Protein AF-0000000078040501 (afdb_homodimer)

pLDDT: mean 97.64, std 2.14, range [84.69, 98.94]

Radius of gyration: 20.47 Å; Cα contacts (8 Å, |Δi|>4): 904; chains: 2; bounding box: 44×58×49 Å

Foldseek 3Di:
DEKADPDDVLADDCCQFQNNDPVQADPNFGFKAGKMKDFQFDPLFFKKKKWKWWPVCCVVPNDIWTQWTKIGQTDDDGMDIGDIRNQVPPPGPIAFAFTCLPDPVDPDRPVVCRRTGTGDDDDPFKTKIKMKMFGFNDGFPDHHHHDPVSVCVRRVVGGPDMYMDIHIYGD/DEKADPDDVLADDCCQFQPNDPVQADPNFGFKDGKMKDFQADPLFFKKKKWKWWPVCCVVPNDIWTQWTKIGQTDDDGMDIGDIRNQVPPPGPIAFAFTCLPDPVDPDNPVVCRRTGTGDDDDPFKTKIKMKMFGFNDGFPDHHHHDPVSVCVRRVVGGPDMDMDIHIYGD

InterPro domains:
  IPR005247 YbhB/YbcL/LppC-like [TIGR00481] (27-167)
  IPR005247 YbhB/YbcL/LppC-like [cd00865] (7-165)
  IPR008914 Phosphatidylethanolamine-binding protein [PF01161] (27-165)
  IPR036610 PEBP-like superfamily [G3DSA:3.90.280.10] (2-170)
  IPR036610 PEBP-like superfamily [SSF49777] (11-165)

Solvent-accessible surface area (backbone atoms only — not comparable to full-atom values): 17497 Å² total; per-residue (Å²): 91,45,75,45,62,91,40,73,93,35,37,56,58,49,63,32,14,78,64,27,52,72,93,33,45,57,96,88,36,19,41,40,31,73,49,40,33,39,37,57,43,56,90,66,41,35,18,34,33,37,40,30,35,23,41,61,36,21,85,73,49,34,30,51,41,38,28,28,34,39,34,44,36,72,48,70,70,43,48,49,71,49,53,64,35,50,63,72,37,84,83,57,70,55,35,30,17,40,13,33,55,55,16,77,65,49,96,59,90,36,70,91,52,11,52,27,34,45,39,45,64,40,90,87,43,66,28,50,33,37,39,36,40,34,33,14,57,52,73,58,98,70,56,73,57,35,41,67,51,56,51,56,61,55,40,65,89,35,57,76,46,66,36,74,49,66,32,35,28,58,89,89,44,75,44,63,91,42,72,93,35,38,56,58,48,62,31,15,78,62,28,51,71,93,33,44,57,94,88,35,20,41,38,30,74,48,39,33,39,36,57,44,58,90,67,40,36,18,34,32,37,40,31,36,24,43,60,37,21,86,74,49,34,28,50,39,38,27,29,33,38,33,42,37,72,47,70,69,43,49,49,72,48,52,64,34,49,62,73,37,84,81,56,69,55,38,28,17,41,13,33,53,55,17,75,65,50,96,59,89,36,70,91,51,10,52,27,35,45,38,44,63,42,89,86,44,67,30,50,32,37,39,38,41,36,33,14,57,53,74,57,98,70,55,73,57,35,40,66,50,55,51,55,60,55,42,66,90,36,58,76,45,66,34,72,48,66,32,35,27,59,89

Sequence (342 aa):
MQIRTKFKNNVLPHSYGKKADEKDILMGNPVRSFPFEVENLPRGTKYLAFSLVDYDAIPVCSFPWIHWLGANLSVSGSSYSVPEDLSRNTGAEFVQGKNSFSSPLLGEDFSEIATLFVGPTPPDKDHRYTLTVYALSEPVNLQEGFYLNQLLDAVSDKILSSAQINLIGQFMQIRTKFKNNVLPHSYGKKADEKDILMGNPVRSFPFEVENLPRGTKYLAFSLVDYDAIPVCSFPWIHWLGANLSVSGSSYSVPEDLSRNTGAEFVQGKNSFSSPLLGEDFSEIATLFVGPTPPDKDHRYTLTVYALSEPVNLQEGFYLNQLLDAVSDKILSSAQINLIGQF

Organism: NCBI:txid764290

Nearest PDB structures (foldseek):
  2evv-assembly2_D  TM=8.494E-01  e=2.265E-15  Helicobacter pylori 26695
  3n08-assembly1_B  TM=8.513E-01  e=5.251E-12  Chlamydia trachomatis D/UW-3/CX
  1fjj-assembly1_A-2  TM=8.004E-01  e=3.186E-10  Escherichia coli
  1fux-assembly1_B  TM=7.793E-01  e=8.037E-10  Escherichia coli
  2evv-assembly2_D  TM=8.502E-01  e=6.930E-15  Helicobacter pylori 26695

Structure (mmCIF, N/CA/C/O backbone):
data_AF-0000000078040501-model_v1
#
loop_
_entity.id
_entity.type
_entity.pdbx_description
1 polymer 'Phosphatidylethanolamine-binding protein'
#
loop_
_atom_site.group_PDB
_atom_site.id
_atom_site.type_symbol
_atom_site.label_atom_id
_atom_site.label_alt_id
_atom_site.label_comp_id
_atom_site.label_asym_id
_atom_site.label_entity_id
_atom_site.label_seq_id
_atom_site.pdbx_PDB_ins_code
_atom_site.Cartn_x
_atom_site.Cartn_y
_atom_site.Cartn_z
_atom_site.occupancy
_atom_site.B_iso_or_equiv
_atom_site.auth_seq_id
_atom_site.auth_comp_id
_atom_site.auth_asym_id
_atom_site.auth_atom_id
_atom_site.pdbx_PDB_model_num
ATOM 1 N N . MET A 1 1 ? 17.578 9.141 10.453 1 97.62 1 MET A N 1
ATOM 2 C CA . MET A 1 1 ? 16.312 9.859 10.609 1 97.62 1 MET A CA 1
ATOM 3 C C . MET A 1 1 ? 15.312 9.031 11.414 1 97.62 1 MET A C 1
ATOM 5 O O . MET A 1 1 ? 15.227 7.816 11.25 1 97.62 1 MET A O 1
ATOM 9 N N . GLN A 1 2 ? 14.594 9.656 12.344 1 98.31 2 GLN A N 1
ATOM 10 C CA . GLN A 1 2 ? 13.609 8.984 13.188 1 98.31 2 GLN A CA 1
ATOM 11 C C . GLN A 1 2 ? 12.352 9.836 13.344 1 98.31 2 GLN A C 1
ATOM 13 O O . GLN A 1 2 ? 12.422 11.062 13.289 1 98.31 2 GLN A O 1
ATOM 18 N N . ILE A 1 3 ? 11.258 9.156 13.477 1 98.75 3 ILE A N 1
ATOM 19 C CA . ILE A 1 3 ? 9.984 9.797 13.781 1 98.75 3 ILE A CA 1
ATOM 20 C C . ILE A 1 3 ? 9.641 9.594 15.258 1 98.75 3 ILE A C 1
ATOM 22 O O . ILE A 1 3 ? 9.797 8.492 15.789 1 98.75 3 ILE A O 1
ATOM 26 N N . ARG A 1 4 ? 9.172 10.609 15.867 1 97.69 4 ARG A N 1
ATOM 27 C CA . ARG A 1 4 ? 8.781 10.523 17.266 1 97.69 4 ARG A CA 1
ATOM 28 C C . ARG A 1 4 ? 7.426 11.188 17.5 1 97.69 4 ARG A C 1
ATOM 30 O O . ARG A 1 4 ? 7.094 12.18 16.844 1 97.69 4 ARG A O 1
ATOM 37 N N . THR A 1 5 ? 6.703 10.602 18.375 1 97.94 5 THR A N 1
ATOM 38 C CA . THR A 1 5 ? 5.477 11.203 18.875 1 97.94 5 THR A CA 1
ATOM 39 C C . THR A 1 5 ? 5.504 11.312 20.406 1 97.94 5 THR A C 1
ATOM 41 O O . THR A 1 5 ? 6.363 10.719 21.047 1 97.94 5 THR A O 1
ATOM 44 N N . LYS A 1 6 ? 4.637 12.125 20.906 1 96.31 6 LYS A N 1
ATOM 45 C CA . LYS A 1 6 ? 4.535 12.258 22.359 1 96.31 6 LYS A CA 1
ATOM 46 C C . LYS A 1 6 ? 3.537 11.258 22.938 1 96.31 6 LYS A C 1
ATOM 48 O O . LYS A 1 6 ? 3.266 11.266 24.141 1 96.31 6 LYS A O 1
ATOM 53 N N . PHE A 1 7 ? 3.031 10.414 22.141 1 97.81 7 PHE A N 1
ATOM 54 C CA . PHE A 1 7 ? 1.971 9.508 22.578 1 97.81 7 PHE A CA 1
ATOM 55 C C . PHE A 1 7 ? 2.553 8.266 23.234 1 97.81 7 PHE A C 1
ATOM 57 O O . PHE A 1 7 ? 3.51 7.676 22.734 1 97.81 7 PHE A O 1
ATOM 64 N N . LYS A 1 8 ? 2.029 7.906 24.344 1 96.5 8 LYS A N 1
ATOM 65 C CA . LYS A 1 8 ? 2.492 6.707 25.047 1 96.5 8 LYS A CA 1
ATOM 66 C C . LYS A 1 8 ? 2.309 5.465 24.172 1 96.5 8 LYS A C 1
ATOM 68 O O . LYS A 1 8 ? 1.193 5.16 23.75 1 96.5 8 LYS A O 1
ATOM 73 N N . ASN A 1 9 ? 3.395 4.715 23.906 1 96.25 9 ASN A N 1
ATOM 74 C CA . ASN A 1 9 ? 3.398 3.486 23.109 1 96.25 9 ASN A CA 1
ATOM 75 C C . ASN A 1 9 ? 2.818 3.713 21.719 1 96.25 9 ASN A C 1
ATOM 77 O O . ASN A 1 9 ? 2.209 2.811 21.141 1 96.25 9 ASN A O 1
ATOM 81 N N . ASN A 1 10 ? 2.799 4.941 21.219 1 97.19 10 ASN A N 1
ATOM 82 C CA . ASN A 1 10 ? 2.334 5.348 19.891 1 97.19 10 ASN A CA 1
ATOM 83 C C . ASN A 1 10 ? 0.83 5.141 19.734 1 97.19 10 ASN A C 1
ATOM 85 O O . ASN A 1 10 ? 0.334 4.961 18.625 1 97.19 10 ASN A O 1
ATOM 89 N N . VAL A 1 11 ? 0.173 5.137 20.906 1 98.06 11 VAL A N 1
ATOM 90 C CA . VAL A 1 11 ? -1.285 5.082 20.875 1 98.06 11 VAL A CA 1
ATOM 91 C C . VAL A 1 11 ? -1.848 6.484 20.656 1 98.06 11 VAL A C 1
ATOM 93 O O . VAL A 1 11 ? -1.619 7.383 21.469 1 98.06 11 VAL A O 1
ATOM 96 N N . LEU A 1 12 ? -2.557 6.633 19.594 1 98.06 12 LEU A N 1
ATOM 97 C CA . LEU A 1 12 ? -3.131 7.938 19.297 1 98.06 12 LEU A CA 1
ATOM 98 C C . LEU A 1 12 ? -4.199 8.312 20.328 1 98.06 12 LEU A C 1
ATOM 100 O O . LEU A 1 12 ? -5.098 7.516 20.609 1 98.06 12 LEU A O 1
ATOM 104 N N . PRO A 1 13 ? -4.039 9.5 20.828 1 97.19 13 PRO A N 1
ATOM 105 C CA . PRO A 1 13 ? -5.125 9.977 21.688 1 97.19 13 PRO A CA 1
ATOM 106 C C . PRO A 1 13 ? -6.48 9.977 20.984 1 97.19 13 PRO A C 1
ATOM 108 O O . PRO A 1 13 ? -6.547 10.188 19.766 1 97.19 13 PRO A O 1
ATOM 111 N N . HIS A 1 14 ? -7.496 9.867 21.812 1 94.38 14 HIS A N 1
ATOM 112 C CA . HIS A 1 14 ? -8.852 9.758 21.281 1 94.38 14 HIS A CA 1
ATOM 113 C C . HIS A 1 14 ? -9.273 11.039 20.578 1 94.38 14 HIS A C 1
ATOM 115 O O . HIS A 1 14 ? -10.117 11.008 19.688 1 94.38 14 HIS A O 1
ATOM 121 N N . SER A 1 15 ? -8.641 12.156 20.906 1 96.12 15 SER A N 1
ATOM 122 C CA . SER A 1 15 ? -8.992 13.445 20.328 1 96.12 15 SER A CA 1
ATOM 123 C C . SER A 1 15 ? -8.648 13.508 18.844 1 96.12 15 SER A C 1
ATOM 125 O O . SER A 1 15 ? -9.156 14.359 18.125 1 96.12 15 SER A O 1
ATOM 127 N N . TYR A 1 16 ? -7.844 12.562 18.344 1 97.81 16 TYR A N 1
ATOM 128 C CA . TYR A 1 16 ? -7.48 12.523 16.922 1 97.81 16 TYR A CA 1
ATOM 129 C C . TYR A 1 16 ? -8.297 11.477 16.172 1 97.81 16 TYR A C 1
ATOM 131 O O . TYR A 1 16 ? -8.133 11.297 14.969 1 97.81 16 TYR A O 1
ATOM 139 N N . GLY A 1 17 ? -9.188 10.734 16.922 1 96.12 17 GLY A N 1
ATOM 140 C CA . GLY A 1 17 ? -9.961 9.633 16.375 1 96.12 17 GLY A CA 1
ATOM 141 C C . GLY A 1 17 ? -11.43 9.703 16.719 1 96.12 17 GLY A C 1
ATOM 142 O O . GLY A 1 17 ? -12.047 10.773 16.625 1 96.12 17 GLY A O 1
ATOM 143 N N . LYS A 1 18 ?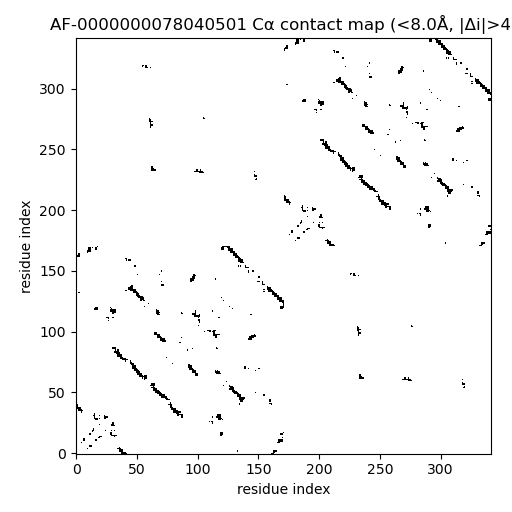 -12 8.625 17.094 1 91.06 18 LYS A N 1
ATOM 144 C CA . LYS A 1 18 ? -13.438 8.43 17.219 1 91.06 18 LYS A CA 1
ATOM 145 C C . LYS A 1 18 ? -14.039 9.383 18.234 1 91.06 18 LYS A C 1
ATOM 147 O O . LYS A 1 18 ? -15.203 9.781 18.125 1 91.06 18 LYS A O 1
ATOM 152 N N . LYS A 1 19 ? -13.289 9.781 19.188 1 94.69 19 LYS A N 1
ATOM 153 C CA . LYS A 1 19 ? -13.828 10.625 20.25 1 94.69 19 LYS A CA 1
ATOM 154 C C . LYS A 1 19 ? -13.297 12.047 20.141 1 94.69 19 LYS A C 1
ATOM 156 O O . LYS A 1 19 ? -12.992 12.688 21.156 1 94.69 19 LYS A O 1
ATOM 161 N N . ALA A 1 20 ? -13.039 12.469 18.953 1 97.31 20 ALA A N 1
ATOM 162 C CA . ALA A 1 20 ? -12.625 13.844 18.703 1 97.31 20 ALA A CA 1
ATOM 163 C C . ALA A 1 20 ? -13.727 14.828 19.094 1 97.31 20 ALA A C 1
ATOM 165 O O . ALA A 1 20 ? -14.906 14.469 19.125 1 97.31 20 ALA A O 1
ATOM 166 N N . ASP A 1 21 ? -13.352 16.016 19.422 1 97.31 21 ASP A N 1
ATOM 167 C CA . ASP A 1 21 ? -14.312 17.078 19.688 1 97.31 21 ASP A CA 1
ATOM 168 C C . ASP A 1 21 ? -15.195 17.359 18.469 1 97.31 21 ASP A C 1
ATOM 170 O O . ASP A 1 21 ? -14.758 17.188 17.328 1 97.31 21 ASP A O 1
ATOM 174 N N . GLU A 1 22 ? -16.344 17.797 18.75 1 97.5 22 GLU A N 1
ATOM 175 C CA . GLU A 1 22 ? -17.312 18.078 17.688 1 97.5 22 GLU A CA 1
ATOM 176 C C . GLU A 1 22 ? -16.719 19.016 16.656 1 97.5 22 GLU A C 1
ATOM 178 O O . GLU A 1 22 ? -16.953 18.859 15.453 1 97.5 22 GLU A O 1
ATOM 183 N N . LYS A 1 23 ? -16 20.016 17.109 1 97.5 23 LYS A N 1
ATOM 184 C CA . LYS A 1 23 ? -15.43 21.016 16.203 1 97.5 23 LYS A CA 1
ATOM 185 C C . LYS A 1 23 ? -14.406 20.375 15.266 1 97.5 23 LYS A C 1
ATOM 187 O O . LYS A 1 23 ? -14 20.984 14.266 1 97.5 23 LYS A O 1
ATOM 192 N N . ASP A 1 24 ? -13.969 19.156 15.648 1 98.25 24 ASP A N 1
ATOM 193 C CA . ASP A 1 24 ? -12.945 18.469 14.875 1 98.25 24 ASP A CA 1
ATOM 194 C C . ASP A 1 24 ? -13.547 17.312 14.086 1 98.25 24 ASP A C 1
ATOM 196 O O . ASP A 1 24 ? -12.836 16.406 13.648 1 98.25 24 ASP A O 1
ATOM 200 N N . ILE A 1 25 ? -14.867 17.297 13.953 1 98.06 25 ILE A N 1
ATOM 201 C CA . ILE A 1 25 ? -15.578 16.281 13.172 1 98.06 25 ILE A CA 1
ATOM 202 C C . ILE A 1 25 ? -16.188 16.922 11.922 1 98.06 25 ILE A C 1
ATOM 204 O O . ILE A 1 25 ? -16.891 17.938 12.016 1 98.06 25 ILE A O 1
ATOM 208 N N . LEU A 1 26 ? -15.797 16.516 10.797 1 97.69 26 LEU A N 1
ATOM 209 C CA . LEU A 1 26 ? -16.391 16.891 9.516 1 97.69 26 LEU A CA 1
ATOM 210 C C . LEU A 1 26 ? -16.906 15.656 8.781 1 97.69 26 LEU A C 1
ATOM 212 O O . LEU A 1 26 ? -16.203 14.648 8.68 1 97.69 26 LEU A O 1
ATOM 216 N N . MET A 1 27 ? -18.172 15.664 8.359 1 96.75 27 MET A N 1
ATOM 217 C CA . MET A 1 27 ? -18.812 14.539 7.676 1 96.75 27 MET A CA 1
ATOM 218 C C . MET A 1 27 ? -18.672 13.258 8.492 1 96.75 27 MET A C 1
ATOM 220 O O . MET A 1 27 ? -18.406 12.188 7.945 1 96.75 27 MET A O 1
ATOM 224 N N . GLY A 1 28 ? -18.734 13.43 9.758 1 96.5 28 GLY A N 1
ATOM 225 C CA . GLY A 1 28 ? -18.719 12.289 10.672 1 96.5 28 GLY A CA 1
ATOM 226 C C . GLY A 1 28 ? -17.344 11.734 10.93 1 96.5 28 GLY A C 1
ATOM 227 O O . GLY A 1 28 ? -17.188 10.68 11.539 1 96.5 28 GLY A O 1
ATOM 228 N N . ASN A 1 29 ? -16.297 12.414 10.445 1 98.06 29 ASN A N 1
ATOM 229 C CA . ASN A 1 29 ? -14.922 11.93 10.555 1 98.06 29 ASN A CA 1
ATOM 230 C C . ASN A 1 29 ? -14.031 12.922 11.297 1 98.06 29 ASN A C 1
ATOM 232 O O . ASN A 1 29 ? -14.148 14.133 11.109 1 98.06 29 ASN A O 1
ATOM 236 N N . PRO A 1 30 ? -13.133 12.422 12.18 1 98.62 30 PRO A N 1
ATOM 237 C CA . PRO A 1 30 ? -12.172 13.32 12.828 1 98.62 30 PRO A CA 1
ATOM 238 C C . PRO A 1 30 ? -11.156 13.898 11.844 1 98.62 30 PRO A C 1
ATOM 240 O O . PRO A 1 30 ? -10.586 13.164 11.031 1 98.62 30 PRO A O 1
ATOM 243 N N . VAL A 1 31 ? -10.852 15.203 11.945 1 98.62 31 VAL A N 1
ATO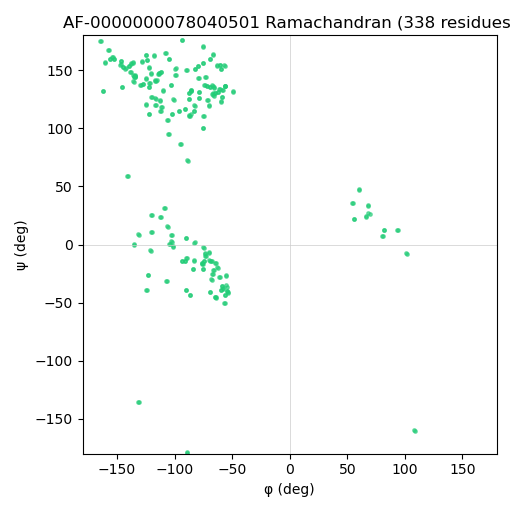M 244 C CA . VAL A 1 31 ? -10.031 15.82 10.898 1 98.62 31 VAL A CA 1
ATOM 245 C C . VAL A 1 31 ? -8.898 16.625 11.539 1 98.62 31 VAL A C 1
ATOM 247 O O . VAL A 1 31 ? -8.18 17.344 10.852 1 98.62 31 VAL A O 1
ATOM 250 N N . ARG A 1 32 ? -8.711 16.516 12.828 1 98.56 32 ARG A N 1
ATOM 251 C CA . ARG A 1 32 ? -7.582 17.172 13.484 1 98.56 32 ARG A CA 1
ATOM 252 C C . ARG A 1 32 ? -6.336 16.297 13.438 1 98.56 32 ARG A C 1
ATOM 254 O O . ARG A 1 32 ? -6.266 15.266 14.109 1 98.56 32 ARG A O 1
ATOM 261 N N . SER A 1 33 ? -5.367 16.734 12.664 1 98.69 33 SER A N 1
ATOM 262 C CA . SER A 1 33 ? -4.152 15.938 12.508 1 98.69 33 SER A CA 1
ATOM 263 C C . SER A 1 33 ? -3.299 15.984 13.773 1 98.69 33 SER A C 1
ATOM 265 O O . SER A 1 33 ? -3.242 17 14.453 1 98.69 33 SER A O 1
ATOM 267 N N . PHE A 1 34 ? -2.654 14.859 14.086 1 98.69 34 PHE A N 1
ATOM 268 C CA . PHE A 1 34 ? -1.792 14.75 15.258 1 98.69 34 PHE A CA 1
ATOM 269 C C . PHE A 1 34 ? -0.406 15.312 14.969 1 98.69 34 PHE A C 1
ATOM 271 O O . PHE A 1 34 ? 0.029 15.336 13.812 1 98.69 34 PHE A O 1
ATOM 278 N N . PRO A 1 35 ? 0.234 15.805 15.969 1 98.5 35 PRO A N 1
ATOM 279 C CA . PRO A 1 35 ? 1.61 16.281 15.797 1 98.5 35 PRO A CA 1
ATOM 280 C C . PRO A 1 35 ? 2.629 15.141 15.805 1 98.5 35 PRO A C 1
ATOM 282 O O . PRO A 1 35 ? 2.367 14.078 16.375 1 98.5 35 PRO A O 1
ATOM 285 N N . PHE A 1 36 ? 3.748 15.305 15.18 1 98.62 36 PHE A N 1
ATOM 286 C CA . PHE A 1 36 ? 4.871 14.383 15.281 1 98.62 36 PHE A CA 1
ATOM 287 C C . PHE A 1 36 ? 6.188 15.094 15 1 98.62 36 PHE A C 1
ATOM 289 O O . PHE A 1 36 ? 6.195 16.203 14.469 1 98.62 36 PHE A O 1
ATOM 296 N N . GLU A 1 37 ? 7.203 14.477 15.422 1 98.25 37 GLU A N 1
ATOM 297 C CA . GLU A 1 37 ? 8.547 15.023 15.266 1 98.25 37 GLU A CA 1
ATOM 298 C C . GLU A 1 37 ? 9.398 14.141 14.359 1 98.25 37 GLU A C 1
ATOM 300 O O . GLU A 1 37 ? 9.305 12.914 14.414 1 98.25 37 GLU A O 1
ATOM 305 N N . VAL A 1 38 ? 10.172 14.781 13.578 1 98.69 38 VAL A N 1
ATOM 306 C CA . VAL A 1 38 ? 11.188 14.094 12.781 1 98.69 38 VAL A CA 1
ATOM 307 C C . VAL A 1 38 ? 12.578 14.562 13.203 1 98.69 38 VAL A C 1
ATOM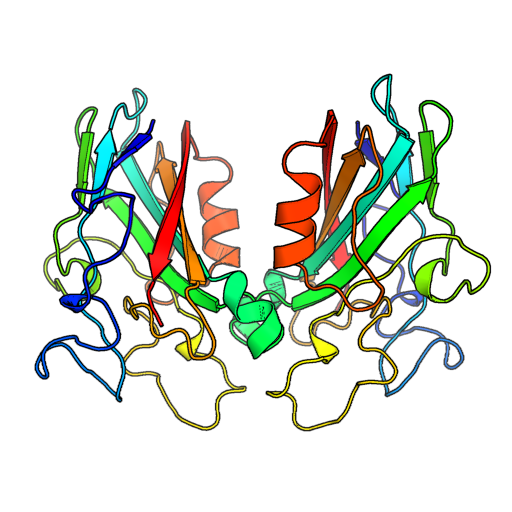 309 O O . VAL A 1 38 ? 12.867 15.766 13.188 1 98.69 38 VAL A O 1
ATOM 312 N N . GLU A 1 39 ? 13.398 13.625 13.539 1 98.31 39 GLU A N 1
ATOM 313 C CA . GLU A 1 39 ? 14.711 13.969 14.078 1 98.31 39 GLU A CA 1
ATOM 314 C C . GLU A 1 39 ? 15.828 13.32 13.266 1 98.31 39 GLU A C 1
ATOM 316 O O . GLU A 1 39 ? 15.586 12.375 12.508 1 98.31 39 GLU A O 1
ATOM 321 N N . ASN A 1 40 ? 17.031 13.93 13.414 1 98.44 40 ASN A N 1
ATOM 322 C CA . ASN A 1 40 ? 18.234 13.43 12.758 1 98.44 40 ASN A CA 1
ATOM 323 C C . ASN A 1 40 ? 18.062 13.422 11.234 1 98.44 40 ASN A C 1
ATOM 325 O O . ASN A 1 40 ? 18.375 12.422 10.586 1 98.44 40 ASN A O 1
ATOM 329 N N . LEU A 1 41 ? 17.594 14.516 10.766 1 98.56 41 LEU A N 1
ATOM 330 C CA . LEU A 1 41 ? 17.5 14.68 9.32 1 98.56 41 LEU A CA 1
ATOM 331 C C . LEU A 1 41 ? 18.875 14.719 8.68 1 98.56 41 LEU A C 1
ATOM 333 O O . LEU A 1 41 ? 19.781 15.398 9.18 1 98.56 41 LEU A O 1
ATOM 337 N N . PRO A 1 42 ? 19.016 14.023 7.633 1 98.19 42 PRO A N 1
ATOM 338 C CA . PRO A 1 42 ? 20.312 14.078 6.961 1 98.19 42 PRO A CA 1
ATOM 339 C C . PRO A 1 42 ? 20.672 15.484 6.488 1 98.19 42 PRO A C 1
ATOM 341 O O . PRO A 1 42 ? 19.797 16.281 6.18 1 98.19 42 PRO A O 1
ATOM 344 N N . ARG A 1 43 ? 22 15.641 6.402 1 97.19 43 ARG A N 1
ATOM 345 C CA . ARG A 1 43 ? 22.484 16.875 5.797 1 97.19 43 ARG A CA 1
ATOM 346 C C . ARG A 1 43 ? 21.953 17.031 4.375 1 97.19 43 ARG A C 1
ATOM 348 O O . ARG A 1 43 ? 21.938 16.062 3.605 1 97.19 43 ARG A O 1
ATOM 355 N N . GLY A 1 44 ? 21.438 18.234 4.07 1 97.56 44 GLY A N 1
ATOM 356 C CA . GLY A 1 44 ? 20.953 18.484 2.723 1 97.56 44 GLY A CA 1
ATOM 357 C C . GLY A 1 44 ? 19.438 18.406 2.602 1 97.56 44 GLY A C 1
ATOM 358 O O . GLY A 1 44 ? 18.875 18.781 1.567 1 97.56 44 GLY A O 1
ATOM 359 N N . THR A 1 45 ? 18.812 17.953 3.711 1 98.38 45 THR A N 1
ATOM 360 C CA . THR A 1 45 ? 17.344 17.906 3.684 1 98.38 45 THR A CA 1
ATOM 361 C C . THR A 1 45 ? 16.766 19.312 3.586 1 98.38 45 THR A C 1
ATOM 363 O O . THR A 1 45 ? 17.141 20.203 4.363 1 98.38 45 THR A O 1
ATOM 366 N N . LYS A 1 46 ? 15.828 19.516 2.641 1 98.25 46 LYS A N 1
ATOM 367 C CA . LYS A 1 46 ? 15.195 20.812 2.475 1 98.25 46 LYS A CA 1
ATOM 368 C C . LYS A 1 46 ? 13.68 20.703 2.598 1 98.25 46 LYS A C 1
ATOM 370 O O . LYS A 1 46 ? 13 21.672 2.953 1 98.25 46 LYS A O 1
ATOM 375 N N . TYR A 1 47 ? 13.156 19.5 2.285 1 98.56 47 TYR A N 1
ATOM 376 C CA . TYR A 1 47 ? 11.711 19.312 2.316 1 98.56 47 TYR A CA 1
ATOM 377 C C . TYR A 1 47 ? 11.359 17.953 2.908 1 98.56 47 TYR A C 1
ATOM 379 O O . TYR A 1 47 ? 12.18 17.016 2.881 1 98.56 47 TYR A O 1
ATOM 387 N N . LEU A 1 48 ? 10.203 17.828 3.486 1 98.69 48 LEU A N 1
ATOM 388 C CA . LEU A 1 48 ? 9.625 16.562 3.91 1 98.69 48 LEU A CA 1
ATOM 389 C C . LEU A 1 48 ? 8.383 16.234 3.086 1 98.69 48 LEU A C 1
ATOM 391 O O . LEU A 1 48 ? 7.672 17.141 2.639 1 98.69 48 LEU A O 1
ATOM 395 N N . ALA A 1 49 ? 8.117 15.055 2.848 1 98.88 49 ALA A N 1
ATOM 396 C CA . ALA A 1 49 ? 6.855 14.469 2.418 1 98.88 49 ALA A CA 1
ATOM 397 C C . ALA A 1 49 ? 6.457 13.305 3.316 1 98.88 49 ALA A C 1
ATOM 399 O O . ALA A 1 49 ? 7.301 12.742 4.023 1 98.88 49 ALA A O 1
ATOM 400 N N . PHE A 1 50 ? 5.172 12.977 3.35 1 98.94 50 PHE A N 1
ATOM 401 C CA . PHE A 1 50 ? 4.777 11.891 4.234 1 98.94 50 PHE A CA 1
ATOM 402 C C . PHE A 1 50 ? 3.479 11.25 3.758 1 98.94 50 PHE A C 1
ATOM 404 O O . PHE A 1 50 ? 2.746 11.836 2.959 1 98.94 50 PHE A O 1
ATOM 411 N N . SER A 1 51 ? 3.232 10.094 4.172 1 98.94 51 SER A N 1
ATOM 412 C CA . SER A 1 51 ? 1.993 9.344 3.977 1 98.94 51 SER A CA 1
ATOM 413 C C . SER A 1 51 ? 1.547 8.672 5.27 1 98.94 51 SER A C 1
ATOM 415 O O . SER A 1 51 ? 2.379 8.289 6.098 1 98.94 51 SER A O 1
ATOM 417 N N . LEU A 1 52 ? 0.307 8.586 5.488 1 98.94 52 LEU A N 1
ATOM 418 C CA . LEU A 1 52 ? -0.34 7.832 6.555 1 98.94 52 LEU A CA 1
ATOM 419 C C . LEU A 1 52 ? -1.322 6.816 5.984 1 98.94 52 LEU A C 1
ATOM 421 O O . LEU A 1 52 ? -2.369 7.191 5.449 1 98.94 52 LEU A O 1
ATOM 425 N N . VAL A 1 53 ? -0.974 5.504 6.16 1 98.94 53 VAL A N 1
ATOM 426 C CA . VAL A 1 53 ? -1.736 4.453 5.492 1 98.94 53 VAL A CA 1
ATOM 427 C C . VAL A 1 53 ? -2.133 3.379 6.5 1 98.94 53 VAL A C 1
ATOM 429 O O . VAL A 1 53 ? -1.332 2.996 7.359 1 98.94 53 VAL A O 1
ATOM 432 N N . ASP A 1 54 ? -3.336 2.922 6.426 1 98.88 54 ASP A N 1
ATOM 433 C CA . ASP A 1 54 ? -3.918 1.897 7.285 1 98.88 54 ASP A CA 1
ATOM 434 C C . ASP A 1 54 ? -4.039 0.565 6.547 1 98.88 54 ASP A C 1
ATOM 436 O O . ASP A 1 54 ? -5.039 0.309 5.879 1 98.88 54 ASP A O 1
ATOM 440 N N . TYR A 1 55 ? -3.057 -0.314 6.711 1 98.88 55 TYR A N 1
ATOM 441 C CA . TYR A 1 55 ? -3.1 -1.635 6.094 1 98.88 55 TYR A CA 1
ATOM 442 C C . TYR A 1 55 ? -4.066 -2.551 6.836 1 98.88 55 TYR A C 1
ATOM 444 O O . TYR A 1 55 ? -4.523 -3.557 6.285 1 98.88 55 TYR A O 1
ATOM 452 N N . ASP A 1 56 ? -4.363 -2.248 8.047 1 98.81 56 ASP A N 1
ATOM 453 C CA . ASP A 1 56 ? -5.281 -3.064 8.836 1 98.81 56 ASP A CA 1
ATOM 454 C C . ASP A 1 56 ? -6.727 -2.842 8.398 1 98.81 56 ASP A C 1
ATOM 456 O O . ASP A 1 56 ? -7.641 -3.512 8.891 1 98.81 56 ASP A O 1
ATOM 460 N N . ALA A 1 57 ? -6.93 -1.946 7.449 1 98.81 57 ALA A N 1
ATOM 461 C CA . ALA A 1 57 ? -8.242 -1.783 6.832 1 98.81 57 ALA A CA 1
ATOM 462 C C . ALA A 1 57 ? -8.531 -2.91 5.84 1 98.81 57 ALA A C 1
ATOM 464 O O . ALA A 1 57 ? -9.68 -3.133 5.461 1 98.81 57 ALA A O 1
ATOM 465 N N . ILE A 1 58 ? -7.559 -3.643 5.406 1 98.88 58 ILE A N 1
ATOM 466 C CA . ILE A 1 58 ? -7.66 -4.578 4.293 1 98.88 58 ILE A CA 1
ATOM 467 C C . ILE A 1 58 ? -8.641 -5.695 4.645 1 98.88 58 ILE A C 1
ATOM 469 O O . ILE A 1 58 ? -9.539 -6.016 3.861 1 98.88 58 ILE A O 1
ATOM 473 N N . PRO A 1 59 ? -8.547 -6.254 5.836 1 98.56 59 PRO A N 1
ATOM 474 C CA . PRO A 1 59 ? -9.539 -7.277 6.156 1 98.56 59 PRO A CA 1
ATOM 475 C C . PRO A 1 59 ? -10.969 -6.734 6.18 1 98.56 59 PRO A C 1
ATOM 477 O O . PRO A 1 59 ? -11.93 -7.504 6.105 1 98.56 59 PRO A O 1
ATOM 480 N N . VAL A 1 60 ? -11.086 -5.387 6.324 1 98.5 60 VAL A N 1
ATOM 481 C CA . VAL A 1 60 ? -12.391 -4.754 6.438 1 98.5 60 VAL A CA 1
ATOM 482 C C . VAL A 1 60 ? -12.945 -4.449 5.047 1 98.5 60 VAL A C 1
ATOM 484 O O . VAL A 1 60 ? -14.094 -4.766 4.746 1 98.5 60 VAL A O 1
ATOM 487 N N . CYS A 1 61 ? -12.133 -3.938 4.145 1 98.25 61 CYS A N 1
ATOM 488 C CA . CYS A 1 61 ? -12.688 -3.449 2.887 1 98.25 61 CYS A CA 1
ATOM 489 C C . CYS A 1 61 ? -11.844 -3.912 1.704 1 98.25 61 CYS A C 1
ATOM 491 O O . CYS A 1 61 ? -12.07 -3.486 0.57 1 98.25 61 CYS A O 1
ATOM 493 N N . SER A 1 62 ? -10.75 -4.668 1.925 1 98.44 62 SER A N 1
ATOM 494 C CA . SER A 1 62 ? -9.898 -5.324 0.944 1 98.44 62 SER A CA 1
ATOM 495 C C . SER A 1 62 ? -8.883 -4.348 0.352 1 98.44 62 SER A C 1
ATOM 497 O O . SER A 1 62 ? -8.211 -4.66 -0.632 1 98.44 62 SER A O 1
ATOM 499 N N . PHE A 1 63 ? -8.703 -3.137 0.93 1 98.75 63 PHE A N 1
ATOM 500 C CA . PHE A 1 63 ? -7.762 -2.121 0.47 1 98.75 63 PHE A CA 1
ATOM 501 C C . PHE A 1 63 ? -6.992 -1.528 1.643 1 98.75 63 PHE A C 1
ATOM 503 O O . PHE A 1 63 ? -7.547 -1.342 2.729 1 98.75 63 PHE A O 1
ATOM 510 N N . PRO A 1 64 ? -5.66 -1.193 1.393 1 98.81 64 PRO A N 1
ATOM 511 C CA . PRO A 1 64 ? -5.078 -0.207 2.307 1 98.81 64 PRO A CA 1
ATOM 512 C C . PRO A 1 64 ? -5.789 1.145 2.244 1 98.81 64 PRO A C 1
ATOM 514 O O . PRO A 1 64 ? -6.078 1.643 1.152 1 98.81 64 PRO A O 1
ATOM 517 N N . TRP A 1 65 ? -6.137 1.71 3.363 1 98.88 65 TRP A N 1
ATOM 518 C CA . TRP A 1 65 ? -6.832 2.992 3.412 1 98.88 65 TRP A CA 1
ATOM 519 C C . TRP A 1 65 ? -5.852 4.137 3.633 1 98.88 65 TRP A C 1
ATOM 521 O O . TRP A 1 65 ? -5.121 4.156 4.625 1 98.88 65 TRP A O 1
ATOM 531 N N . ILE A 1 66 ? -5.727 5.004 2.684 1 98.94 66 ILE A N 1
ATOM 532 C CA . ILE A 1 66 ? -4.867 6.18 2.775 1 98.94 66 ILE A CA 1
ATOM 533 C C . ILE A 1 66 ? -5.559 7.262 3.605 1 98.94 66 ILE A C 1
ATOM 535 O O . ILE A 1 66 ? -6.684 7.668 3.295 1 98.94 66 ILE A O 1
ATOM 539 N N . HIS A 1 67 ? -4.934 7.773 4.625 1 98.94 67 HIS A N 1
ATOM 540 C CA . HIS A 1 67 ? -5.562 8.695 5.559 1 98.94 67 HIS A CA 1
ATOM 541 C C . HIS A 1 67 ? -5.043 10.117 5.363 1 98.94 67 HIS A C 1
ATOM 543 O O . HIS A 1 67 ? -5.754 11.086 5.637 1 98.94 67 HIS A O 1
ATOM 549 N N . TRP A 1 68 ? -3.768 10.203 4.938 1 98.94 68 TRP A N 1
ATOM 550 C CA . TRP A 1 68 ? -3.162 11.523 4.844 1 98.94 68 TRP A CA 1
ATOM 551 C C . TRP A 1 68 ? -1.918 11.492 3.963 1 98.94 68 TRP A C 1
ATOM 553 O O . TRP A 1 68 ? -1.115 10.562 4.043 1 98.94 68 TRP A O 1
ATOM 563 N N . LEU A 1 69 ? -1.802 12.406 3.047 1 98.94 69 LEU A N 1
ATOM 564 C CA . LEU A 1 69 ? -0.603 12.633 2.246 1 98.94 69 LEU A CA 1
ATOM 565 C C . LEU A 1 69 ? -0.171 14.094 2.314 1 98.94 69 LEU A C 1
ATOM 567 O O . LEU A 1 69 ? -1.008 14.992 2.244 1 98.94 69 LEU A O 1
ATOM 571 N N . GLY A 1 70 ? 1.093 14.32 2.436 1 98.81 70 GLY A N 1
ATOM 572 C CA . GLY A 1 70 ? 1.646 15.664 2.402 1 98.81 70 GLY A CA 1
ATOM 573 C C . GLY A 1 70 ? 3.004 15.734 1.729 1 98.81 70 GLY A C 1
ATOM 574 O O . GLY A 1 70 ? 3.754 14.758 1.729 1 98.81 70 GLY A O 1
ATOM 575 N N . ALA A 1 71 ? 3.297 16.875 1.17 1 98.75 71 ALA A N 1
ATOM 576 C CA . ALA A 1 71 ? 4.59 17.094 0.531 1 98.75 71 ALA A CA 1
ATOM 577 C C . ALA A 1 71 ? 4.977 18.578 0.569 1 98.75 71 ALA A C 1
ATOM 579 O O . ALA A 1 71 ? 4.125 19.438 0.782 1 98.75 71 ALA A O 1
ATOM 580 N N . ASN A 1 72 ? 6.289 18.797 0.404 1 98.44 72 ASN A N 1
ATOM 581 C CA . ASN A 1 72 ? 6.879 20.125 0.284 1 98.44 72 ASN A CA 1
ATOM 582 C C . ASN A 1 72 ? 6.773 20.906 1.591 1 98.44 72 ASN A C 1
ATOM 584 O O . ASN A 1 72 ? 6.535 22.109 1.579 1 98.44 72 ASN A O 1
ATOM 588 N N . LEU A 1 73 ? 6.859 20.203 2.705 1 97.69 73 LEU A N 1
ATOM 589 C CA . LEU A 1 73 ? 7.082 20.859 3.986 1 97.69 73 LEU A CA 1
ATOM 590 C C . LEU A 1 73 ? 8.539 21.312 4.117 1 97.69 73 LEU A C 1
ATOM 592 O O . LEU A 1 73 ? 9.438 20.484 4.27 1 97.69 73 LEU A O 1
ATOM 596 N N . SER A 1 74 ? 8.727 22.562 4.086 1 97.44 74 SER A N 1
ATOM 597 C CA . SER A 1 74 ? 10.086 23.094 4.141 1 97.44 74 SER A CA 1
ATOM 598 C C . SER A 1 74 ? 10.688 22.938 5.531 1 97.44 74 SER A C 1
ATOM 600 O O . SER A 1 74 ? 10.008 23.156 6.539 1 97.44 74 SER A O 1
ATOM 602 N N . VAL A 1 75 ? 11.922 22.516 5.551 1 96.44 75 VAL A N 1
ATOM 603 C CA . VAL A 1 75 ? 12.594 22.344 6.836 1 96.44 75 VAL A CA 1
ATOM 604 C C . VAL A 1 75 ? 14 22.953 6.77 1 96.44 75 VAL A C 1
ATOM 606 O O . VAL A 1 75 ? 14.578 23.062 5.688 1 96.44 75 VAL A O 1
ATOM 609 N N . SER A 1 76 ? 14.336 23.484 7.953 1 92.31 76 SER A N 1
ATOM 610 C CA . SER A 1 76 ? 15.703 23.969 8.148 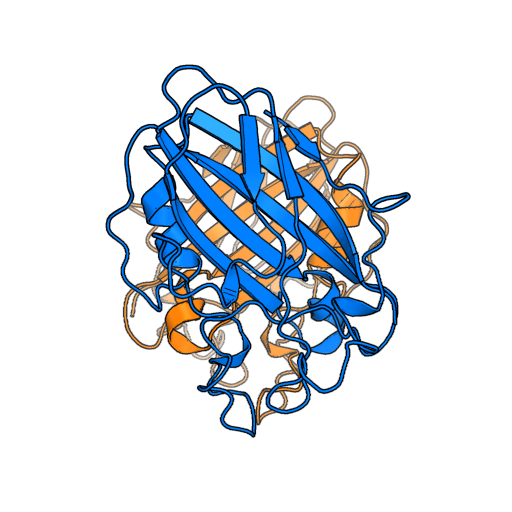1 92.31 76 SER A CA 1
ATOM 611 C C . SER A 1 76 ? 16.344 23.312 9.367 1 92.31 76 SER A C 1
ATOM 613 O O . SER A 1 76 ? 15.672 23.016 10.352 1 92.31 76 SER A O 1
ATOM 615 N N . GLY A 1 77 ? 17.422 22.641 9.195 1 91.81 77 GLY A N 1
ATOM 616 C CA . GLY A 1 77 ? 18.109 22.016 10.32 1 91.81 77 GLY A CA 1
ATOM 617 C C . GLY A 1 77 ? 17.984 20.516 10.344 1 91.81 77 GLY A C 1
ATOM 618 O O . GLY A 1 77 ? 17.656 19.891 9.328 1 91.81 77 GLY A O 1
ATOM 619 N N . SER A 1 78 ? 18.219 19.969 11.578 1 96.25 78 SER A N 1
ATOM 620 C CA . SER A 1 78 ? 18.312 18.516 11.68 1 96.25 78 SER A CA 1
ATOM 621 C C . SER A 1 78 ? 17.062 17.922 12.297 1 96.25 78 SER A C 1
ATOM 623 O O . SER A 1 78 ? 16.969 16.703 12.484 1 96.25 78 SER A O 1
ATOM 625 N N . SER A 1 79 ? 16.109 18.766 12.625 1 97.62 79 SER A N 1
ATOM 626 C CA . SER A 1 79 ? 14.828 18.297 13.164 1 97.62 79 SER A CA 1
ATOM 627 C C . SER A 1 79 ? 13.68 19.203 12.742 1 97.62 79 SER A C 1
ATOM 629 O O . SER A 1 79 ? 13.898 20.344 12.352 1 97.62 79 SER A O 1
ATOM 631 N N . TYR A 1 80 ? 12.516 18.688 12.703 1 97.44 80 TYR A N 1
ATOM 632 C CA . TYR A 1 80 ? 11.305 19.438 12.391 1 97.44 80 TYR A CA 1
ATOM 633 C C . TYR A 1 80 ? 10.117 18.891 13.188 1 97.44 80 TYR A C 1
ATOM 635 O O . TYR A 1 80 ? 9.953 17.688 13.328 1 97.44 80 TYR A O 1
ATOM 643 N N . SER A 1 81 ? 9.359 19.797 13.727 1 97.56 81 SER A N 1
ATOM 644 C CA . SER A 1 81 ? 8.148 19.453 14.461 1 97.56 81 SER A CA 1
ATOM 645 C C . SER A 1 81 ? 6.898 19.797 13.648 1 97.56 81 SER A C 1
ATOM 647 O O . SER A 1 81 ? 6.594 20.969 13.43 1 97.56 81 SER A O 1
ATOM 649 N N . VAL A 1 82 ? 6.23 18.766 13.141 1 97.94 82 VAL A N 1
ATOM 650 C CA . VAL A 1 82 ? 4.934 18.969 12.508 1 97.94 82 VAL A CA 1
ATOM 651 C C . VAL A 1 82 ? 3.893 19.328 13.562 1 97.94 82 VAL A C 1
ATOM 653 O O . VAL A 1 82 ? 3.625 18.547 14.477 1 97.94 82 VAL A O 1
ATOM 656 N N . PRO A 1 83 ? 3.324 20.469 13.43 1 97.44 83 PRO A N 1
ATOM 657 C CA . PRO A 1 83 ? 2.412 20.891 14.492 1 97.44 83 PRO A CA 1
ATOM 658 C C . PRO A 1 83 ? 1.068 20.172 14.445 1 97.44 83 PRO A C 1
ATOM 660 O O . PRO A 1 83 ? 0.696 19.609 13.406 1 97.44 83 PRO A O 1
ATOM 663 N N . GLU A 1 84 ? 0.461 20.156 15.625 1 97.88 84 GLU A N 1
ATOM 664 C CA . GLU A 1 84 ? -0.921 19.688 15.688 1 97.88 84 GLU A CA 1
ATOM 665 C C . GLU A 1 84 ? -1.817 20.484 14.742 1 97.88 84 GLU A C 1
ATOM 667 O O . GLU A 1 84 ? -1.673 21.703 14.633 1 97.88 84 GLU A O 1
ATOM 672 N N . ASP A 1 85 ? -2.688 19.781 14.031 1 98.25 85 ASP A N 1
ATOM 673 C CA . ASP A 1 85 ? -3.711 20.359 13.164 1 98.25 85 ASP A CA 1
ATOM 674 C C . ASP A 1 85 ? -3.086 21.016 11.93 1 98.25 85 ASP A C 1
ATOM 676 O O . ASP A 1 85 ? -3.654 21.938 11.367 1 98.25 85 ASP A O 1
ATOM 680 N N . LEU A 1 86 ? -1.938 20.547 11.555 1 98.25 86 LEU A N 1
ATOM 681 C CA . LEU A 1 86 ? -1.304 21.062 10.344 1 98.25 86 LEU A CA 1
ATOM 682 C C . LEU A 1 86 ? -2.248 20.953 9.148 1 98.25 86 LEU A C 1
ATOM 684 O O . LEU A 1 86 ? -2.279 21.844 8.297 1 98.25 86 LEU A O 1
ATOM 688 N N . SER A 1 87 ? -2.971 19.875 9.055 1 98.5 87 SER A N 1
ATOM 689 C CA . SER A 1 87 ? -3.803 19.578 7.898 1 98.5 87 SER A CA 1
ATOM 690 C C . SER A 1 87 ? -4.766 20.719 7.602 1 98.5 87 SER A C 1
ATOM 692 O O . SER A 1 87 ? -5.031 21.031 6.438 1 98.5 87 SER A O 1
ATOM 694 N N . ARG A 1 88 ? -5.242 21.328 8.602 1 97.44 88 ARG A N 1
ATOM 695 C CA . ARG A 1 88 ? -6.238 22.375 8.406 1 97.44 88 ARG A CA 1
ATOM 696 C C . ARG A 1 88 ? -5.613 23.766 8.531 1 97.44 88 ARG A C 1
ATOM 698 O O . ARG A 1 88 ? -6.316 24.781 8.516 1 97.44 88 ARG A O 1
ATOM 705 N N . ASN A 1 89 ? -4.305 23.766 8.734 1 93.56 89 ASN A N 1
ATOM 706 C CA . ASN A 1 89 ? -3.607 25.047 8.852 1 93.56 89 ASN A CA 1
ATOM 707 C C . ASN A 1 89 ? -3.447 25.719 7.5 1 93.56 89 ASN A C 1
ATOM 709 O O . ASN A 1 89 ? -2.518 25.422 6.75 1 93.56 89 ASN A O 1
ATOM 713 N N . THR A 1 90 ? -4.211 26.641 7.16 1 85 90 THR A N 1
ATOM 714 C CA . THR A 1 90 ? -4.246 27.297 5.855 1 85 90 THR A CA 1
ATOM 715 C C . THR A 1 90 ? -3.004 28.156 5.645 1 85 90 THR A C 1
ATOM 717 O O . THR A 1 90 ? -2.701 28.547 4.516 1 85 90 THR A O 1
ATOM 720 N N . GLY A 1 91 ? -2.275 28.406 6.684 1 86.56 91 GLY A N 1
ATOM 721 C CA . GLY A 1 91 ? -1.073 29.219 6.574 1 86.56 91 GLY A CA 1
ATOM 722 C C . GLY A 1 91 ? 0.174 28.406 6.297 1 86.56 91 GLY A C 1
ATOM 723 O O . GLY A 1 91 ? 1.219 28.953 5.941 1 86.56 91 GLY A O 1
ATOM 724 N N . ALA A 1 92 ? 0.011 27.172 6.488 1 86.38 92 ALA A N 1
ATOM 725 C CA . ALA A 1 92 ? 1.163 26.312 6.262 1 86.38 92 ALA A CA 1
ATOM 726 C C . ALA A 1 92 ? 1.436 26.125 4.773 1 86.38 92 ALA A C 1
ATOM 728 O O . ALA A 1 92 ? 0.502 26.016 3.975 1 86.38 92 ALA A O 1
ATOM 729 N N . GLU A 1 93 ? 2.682 26.188 4.453 1 92.31 93 GLU A N 1
ATOM 730 C CA . GLU A 1 93 ? 3.088 26.047 3.059 1 92.31 93 GLU A CA 1
ATOM 731 C C . GLU A 1 93 ? 3.469 24.609 2.725 1 92.31 93 GLU A C 1
ATOM 733 O O . GLU A 1 93 ? 4.652 24.266 2.709 1 92.31 93 GLU A O 1
ATOM 738 N N . PHE A 1 94 ? 2.602 23.859 2.391 1 97.12 94 PHE A N 1
ATOM 739 C CA . PHE A 1 94 ? 2.783 22.5 1.888 1 97.12 94 PHE A CA 1
ATOM 740 C C . PHE A 1 94 ? 1.574 22.062 1.069 1 97.12 94 PHE A C 1
ATOM 742 O O . PHE A 1 94 ? 0.574 22.781 0.996 1 97.12 94 PHE A O 1
ATOM 749 N N . VAL A 1 95 ? 1.654 21 0.352 1 98.12 95 VAL A N 1
ATOM 750 C CA . VAL A 1 95 ? 0.542 20.5 -0.447 1 98.12 95 VAL A CA 1
ATOM 751 C C . VAL A 1 95 ? 0.073 19.156 0.109 1 98.12 95 VAL A C 1
ATOM 753 O O . VAL A 1 95 ? 0.87 18.391 0.659 1 98.12 95 VAL A O 1
ATOM 756 N N . GLN A 1 96 ? -1.189 18.938 -0.009 1 98.75 96 GLN A N 1
ATOM 757 C CA . GLN A 1 96 ? -1.797 17.719 0.491 1 98.75 96 GLN A CA 1
ATOM 758 C C . GLN A 1 96 ? -2.404 16.906 -0.646 1 98.75 96 GLN A C 1
ATOM 760 O O . GLN A 1 96 ? -2.938 17.469 -1.604 1 98.75 96 GLN A O 1
ATOM 765 N N . GLY A 1 97 ? -2.227 15.555 -0.527 1 98.88 97 GLY A N 1
ATOM 766 C CA . GLY A 1 97 ? -2.783 14.648 -1.519 1 98.88 97 GLY A CA 1
ATOM 767 C C . GLY A 1 97 ? -4.156 14.125 -1.145 1 98.88 97 GLY A C 1
ATOM 768 O O . GLY A 1 97 ? -4.664 14.422 -0.059 1 98.88 97 GLY A O 1
ATOM 769 N N . LYS A 1 98 ? -4.727 13.375 -2.055 1 98.88 98 LYS A N 1
ATOM 770 C CA . LYS A 1 98 ? -6.031 12.758 -1.83 1 98.88 98 LYS A CA 1
ATOM 771 C C . LYS A 1 98 ? -5.91 11.516 -0.95 1 98.88 98 LYS A C 1
ATOM 773 O O . LYS A 1 98 ? -5.02 10.688 -1.155 1 98.88 98 LYS A O 1
ATOM 778 N N . ASN A 1 99 ? -6.781 11.5 0.044 1 98.88 99 ASN A N 1
ATOM 779 C CA . ASN A 1 99 ? -6.945 10.273 0.826 1 98.88 99 ASN A CA 1
ATOM 780 C C . ASN A 1 99 ? -8.008 9.367 0.224 1 98.88 99 ASN A C 1
ATOM 782 O O . ASN A 1 99 ? -8.547 9.656 -0.845 1 98.88 99 ASN A O 1
ATOM 786 N N . SER A 1 100 ? -8.289 8.242 0.826 1 98.75 100 SER A N 1
ATOM 787 C CA . SER A 1 100 ? -9.156 7.223 0.249 1 98.75 100 SER A CA 1
ATOM 788 C C . SER A 1 100 ? -10.617 7.652 0.291 1 98.75 100 SER A C 1
ATOM 790 O O . SER A 1 100 ? -11.469 7.043 -0.363 1 98.75 100 SER A O 1
ATOM 792 N N . PHE A 1 101 ? -10.945 8.773 1.012 1 98.56 101 PHE A N 1
ATOM 793 C CA . PHE A 1 101 ? -12.312 9.281 1.018 1 98.56 101 PHE A CA 1
ATOM 794 C C . PHE A 1 101 ? -12.672 9.883 -0.337 1 98.56 101 PHE A C 1
ATOM 796 O O . PHE A 1 101 ? -13.844 10.156 -0.609 1 98.56 101 PHE A O 1
ATOM 803 N N . SER A 1 102 ? -11.711 9.969 -1.207 1 98.56 102 SER A N 1
ATOM 804 C CA . SER A 1 102 ? -11.953 10.453 -2.562 1 98.56 102 SER A CA 1
ATOM 805 C C . SER A 1 102 ? -12.477 9.336 -3.463 1 98.56 102 SER A C 1
ATOM 807 O O . SER A 1 102 ? -12.742 9.562 -4.645 1 98.56 102 SER A O 1
ATOM 809 N N . SER A 1 103 ? -12.664 8.188 -2.994 1 98.44 103 SER A N 1
ATOM 810 C CA . SER A 1 103 ? -12.969 7.016 -3.812 1 98.44 103 SER A CA 1
ATOM 811 C C . SER A 1 103 ? -14.367 7.117 -4.418 1 98.44 103 SER A C 1
ATOM 813 O O . SER A 1 103 ? -15.336 7.418 -3.717 1 98.44 103 SER A O 1
ATOM 815 N N . PRO A 1 104 ? -14.461 6.781 -5.703 1 97.25 104 PRO A N 1
ATOM 816 C CA . PRO A 1 104 ? -15.789 6.703 -6.324 1 97.25 104 PRO A CA 1
ATOM 817 C C . PRO A 1 104 ? -16.578 5.473 -5.879 1 97.25 104 PRO A C 1
ATOM 819 O O . PRO A 1 104 ? -17.766 5.352 -6.188 1 97.25 104 PRO A O 1
ATOM 822 N N . LEU A 1 105 ? -15.961 4.559 -5.145 1 96.62 105 LEU A N 1
ATOM 823 C CA . LEU A 1 105 ? -16.625 3.34 -4.699 1 96.62 105 LEU A CA 1
ATOM 824 C C . LEU A 1 105 ? -17.438 3.598 -3.441 1 96.62 105 LEU A C 1
ATOM 826 O O . LEU A 1 105 ? -18.25 2.75 -3.031 1 96.62 105 LEU A O 1
ATOM 830 N N . LEU A 1 106 ? -17.156 4.77 -2.854 1 96.31 106 LEU A N 1
ATOM 831 C CA . LEU A 1 106 ? -17.891 5.102 -1.635 1 96.31 106 LEU A CA 1
ATOM 832 C C . LEU A 1 106 ? -19.297 5.613 -1.962 1 96.31 106 LEU A C 1
ATOM 834 O O . LEU A 1 106 ? -19.484 6.285 -2.977 1 96.31 106 LEU A O 1
ATOM 838 N N . GLY A 1 107 ? -20.281 5.305 -1.2 1 92.06 107 GLY A N 1
ATOM 839 C CA . GLY A 1 107 ? -21.688 5.652 -1.439 1 92.06 107 GLY A CA 1
ATOM 840 C C . GLY A 1 107 ? -21.984 7.113 -1.169 1 92.06 107 GLY A C 1
ATOM 841 O O . GLY A 1 107 ? -23.094 7.586 -1.456 1 92.06 107 GLY A O 1
ATOM 842 N N . GLU A 1 108 ? -21.109 7.797 -0.523 1 93.44 108 GLU A N 1
ATOM 843 C CA . GLU A 1 108 ? -21.281 9.195 -0.159 1 93.44 108 GLU A CA 1
ATOM 844 C C . GLU A 1 108 ? -20.156 10.062 -0.72 1 93.44 108 GLU A C 1
ATOM 846 O O . GLU A 1 108 ? -19.078 9.562 -1.036 1 93.44 108 GLU A O 1
ATOM 851 N N . ASP A 1 109 ? -20.516 11.305 -0.94 1 96.06 109 ASP A N 1
ATOM 852 C CA . ASP A 1 109 ? -19.5 12.266 -1.387 1 96.06 109 ASP A CA 1
ATOM 853 C C . ASP A 1 109 ? -18.719 12.82 -0.205 1 96.06 109 ASP A C 1
ATOM 855 O O . ASP A 1 109 ? -19.266 13.523 0.644 1 96.06 109 ASP A O 1
ATOM 859 N N . PHE A 1 110 ? -17.484 12.539 -0.149 1 97.94 110 PHE A N 1
ATOM 860 C CA . PHE A 1 110 ? -16.625 12.992 0.949 1 97.94 110 PHE A CA 1
ATOM 861 C C . PHE A 1 110 ? -15.609 14.016 0.462 1 97.94 110 PHE A C 1
ATOM 863 O O . PHE A 1 110 ? -14.531 14.148 1.044 1 97.94 110 PHE A O 1
ATOM 870 N N . SER A 1 111 ? -15.891 14.711 -0.636 1 96.94 111 SER A N 1
ATOM 871 C CA . SER A 1 111 ? -14.953 15.617 -1.279 1 96.94 111 SER A CA 1
ATOM 872 C C . SER A 1 111 ? -14.445 16.672 -0.3 1 96.94 111 SER A C 1
ATOM 874 O O . SER A 1 111 ? -13.305 17.141 -0.417 1 96.94 111 SER A O 1
ATOM 876 N N . GLU A 1 112 ? -15.266 16.984 0.731 1 97.44 112 GLU A N 1
ATOM 877 C CA . GLU A 1 112 ? -14.906 18.031 1.681 1 97.44 112 GLU A CA 1
ATOM 878 C C . GLU A 1 112 ? -13.688 17.625 2.508 1 97.44 112 GLU A C 1
ATOM 880 O O . GLU A 1 112 ? -12.945 18.5 2.992 1 97.44 112 GLU A O 1
ATOM 885 N N . ILE A 1 113 ? -13.469 16.312 2.664 1 98.44 113 ILE A N 1
ATOM 886 C CA . ILE A 1 113 ? -12.383 15.875 3.539 1 98.44 113 ILE A CA 1
ATOM 887 C C . ILE A 1 113 ? -11.375 15.055 2.742 1 98.44 113 ILE A C 1
ATOM 889 O O . ILE A 1 113 ? -10.469 14.445 3.316 1 98.44 113 ILE A O 1
ATOM 893 N N . ALA A 1 114 ? -11.461 15.031 1.45 1 98.5 114 ALA A N 1
ATOM 894 C CA . ALA A 1 114 ? -10.727 14.086 0.609 1 98.5 114 ALA A CA 1
ATOM 895 C C . ALA A 1 114 ? -9.266 14.492 0.478 1 98.5 114 ALA A C 1
ATOM 897 O O . ALA A 1 114 ? -8.43 13.703 0.019 1 98.5 114 ALA A O 1
ATOM 898 N N . THR A 1 115 ? -8.914 15.727 0.81 1 98.44 115 THR A N 1
ATOM 899 C CA . THR A 1 115 ? -7.531 16.188 0.759 1 98.44 115 THR A CA 1
ATOM 900 C C . THR A 1 115 ? -7.062 16.641 2.139 1 98.44 115 THR A C 1
ATOM 902 O O . THR A 1 115 ? -6.184 17.5 2.248 1 98.44 115 THR A O 1
ATOM 905 N N . LEU A 1 116 ? -7.672 16.109 3.195 1 98.5 116 LEU A N 1
ATOM 906 C CA . LEU A 1 116 ? -7.324 16.391 4.586 1 98.5 116 LEU A CA 1
ATOM 907 C C . LEU A 1 116 ? -6.863 15.117 5.297 1 98.5 116 LEU A C 1
ATOM 909 O O . LEU A 1 116 ? -7 14.016 4.762 1 98.5 116 LEU A O 1
ATOM 913 N N . PHE A 1 117 ? -6.207 15.383 6.406 1 98.81 117 PHE A N 1
ATOM 914 C CA . PHE A 1 117 ? -6.082 14.297 7.371 1 98.81 117 PHE A CA 1
ATOM 915 C C . PHE A 1 117 ? -7.457 13.805 7.809 1 98.81 117 PHE A C 1
ATOM 917 O O . PHE A 1 117 ? -8.336 14.602 8.141 1 98.81 117 PHE A O 1
ATOM 924 N N . VAL A 1 118 ? -7.668 12.555 7.691 1 98.81 118 VAL A N 1
ATOM 925 C CA . VAL A 1 118 ? -8.812 11.922 8.336 1 98.81 118 VAL A CA 1
ATOM 926 C C . VAL A 1 118 ? -8.328 10.914 9.375 1 98.81 118 VAL A C 1
ATOM 928 O O . VAL A 1 118 ? -7.602 9.969 9.039 1 98.81 118 VAL A O 1
ATOM 931 N N . GLY A 1 119 ? -8.688 11.109 10.609 1 98.44 119 GLY A N 1
ATOM 932 C CA . GLY A 1 119 ? -8.133 10.359 11.727 1 98.44 119 GLY A CA 1
ATOM 933 C C . GLY A 1 119 ? -8.664 8.945 11.82 1 98.44 119 GLY A C 1
ATOM 934 O O . GLY A 1 119 ? -9.602 8.578 11.109 1 98.44 119 GLY A O 1
ATOM 935 N N . PRO A 1 120 ? -8.062 8.148 12.672 1 97.62 120 PRO A N 1
ATOM 936 C CA . PRO A 1 120 ? -8.398 6.734 12.852 1 97.62 120 PRO A CA 1
ATOM 937 C C . PRO A 1 120 ? -9.797 6.535 13.43 1 97.62 120 PRO A C 1
ATOM 939 O O . PRO A 1 120 ? -10.125 7.094 14.477 1 97.62 120 PRO A O 1
ATOM 942 N N . THR A 1 121 ? -10.609 5.723 12.805 1 97.19 121 THR A N 1
ATOM 943 C CA . THR A 1 121 ? -11.875 5.219 13.32 1 97.19 121 THR A CA 1
ATOM 944 C C . THR A 1 121 ? -12.07 3.752 12.938 1 97.19 121 THR A C 1
ATOM 946 O O . THR A 1 121 ? -13.062 3.396 12.305 1 97.19 121 THR A O 1
ATOM 949 N N . PRO A 1 122 ? -11.156 2.865 13.352 1 97.75 122 PRO A N 1
ATOM 950 C CA . PRO A 1 122 ? -11.266 1.463 12.945 1 97.75 122 PRO A CA 1
ATOM 951 C C . PRO A 1 122 ? -12.555 0.808 13.438 1 97.75 122 PRO A C 1
ATOM 953 O O . PRO A 1 122 ? -12.883 0.901 14.617 1 97.75 122 PRO A O 1
ATOM 956 N N . PRO A 1 123 ? -13.211 0.11 12.594 1 97 123 PRO A N 1
ATOM 957 C CA . PRO A 1 123 ? -14.57 -0.345 12.906 1 97 123 PRO A CA 1
ATOM 958 C C . PRO A 1 123 ? -14.586 -1.703 13.609 1 97 123 PRO A C 1
ATOM 960 O O . PRO A 1 123 ? -15.633 -2.129 14.109 1 97 123 PRO A O 1
ATOM 963 N N . ASP A 1 124 ? -13.508 -2.459 13.68 1 97.75 124 ASP A N 1
ATOM 964 C CA . ASP A 1 124 ? -13.562 -3.859 14.094 1 97.75 124 ASP A CA 1
ATOM 965 C C . ASP A 1 124 ? -12.633 -4.125 15.273 1 97.75 124 ASP A C 1
ATOM 967 O O . ASP A 1 124 ? -12.984 -4.859 16.203 1 97.75 124 ASP A O 1
ATOM 971 N N . LYS A 1 125 ? -11.406 -3.504 15.312 1 98.25 125 LYS A N 1
ATOM 972 C CA . LYS A 1 125 ? -10.367 -3.619 16.328 1 98.25 125 LYS A CA 1
ATOM 973 C C . LYS A 1 125 ? -9.352 -2.488 16.203 1 98.25 125 LYS A C 1
ATOM 975 O O . LYS A 1 125 ? -9.492 -1.61 15.352 1 98.25 125 LYS A O 1
ATOM 980 N N . ASP A 1 126 ? -8.422 -2.398 17.094 1 98.31 126 ASP A N 1
ATOM 981 C CA . ASP A 1 126 ? -7.328 -1.452 16.906 1 98.31 126 ASP A CA 1
ATOM 982 C C . ASP A 1 126 ? -6.617 -1.688 15.586 1 98.31 126 ASP A C 1
ATOM 984 O O . ASP A 1 126 ? -6.441 -2.832 15.164 1 98.31 126 ASP A O 1
ATOM 988 N N . HIS A 1 127 ? -6.34 -0.667 14.906 1 98.81 127 HIS A N 1
ATOM 989 C CA . HIS A 1 127 ? -5.562 -0.738 13.672 1 98.81 127 HIS A CA 1
ATOM 990 C C . HIS A 1 127 ? -4.195 -0.084 13.844 1 98.81 127 HIS A C 1
ATOM 992 O O . HIS A 1 127 ? -4.035 0.814 14.68 1 98.81 127 HIS A O 1
ATOM 998 N N . ARG A 1 128 ? -3.262 -0.556 13.172 1 98.75 128 ARG A N 1
ATOM 999 C CA . ARG A 1 128 ? -1.994 0.143 12.984 1 98.75 128 ARG A CA 1
ATOM 1000 C C . ARG A 1 128 ? -2.076 1.12 11.812 1 98.75 128 ARG A C 1
ATOM 1002 O O . ARG A 1 128 ? -2.596 0.781 10.75 1 98.75 128 ARG A O 1
ATOM 1009 N N . TYR A 1 129 ? -1.633 2.301 11.992 1 98.81 129 TYR A N 1
ATOM 1010 C CA . TYR A 1 129 ? -1.496 3.334 10.977 1 98.81 129 TYR A CA 1
ATOM 1011 C C . TYR A 1 129 ? -0.029 3.652 10.711 1 98.81 129 TYR A C 1
ATOM 1013 O O . TYR A 1 129 ? 0.678 4.125 11.602 1 98.81 129 TYR A O 1
ATOM 1021 N N . THR A 1 130 ? 0.382 3.352 9.531 1 98.88 130 THR A N 1
ATOM 1022 C CA . THR A 1 130 ? 1.793 3.492 9.188 1 98.88 130 THR A CA 1
ATOM 1023 C C . THR A 1 130 ? 2.09 4.902 8.688 1 98.88 130 THR A C 1
ATOM 1025 O O . THR A 1 130 ? 1.625 5.297 7.613 1 98.88 130 THR A O 1
ATOM 1028 N N . LEU A 1 131 ? 2.826 5.645 9.477 1 98.94 131 LEU A N 1
ATOM 1029 C CA . LEU A 1 131 ? 3.348 6.941 9.062 1 98.94 131 LEU A CA 1
ATOM 1030 C C . LEU A 1 131 ? 4.73 6.797 8.43 1 98.94 131 LEU A C 1
ATOM 1032 O O . LEU A 1 131 ? 5.648 6.27 9.062 1 98.94 131 LEU A O 1
ATOM 1036 N N . THR A 1 132 ? 4.844 7.133 7.195 1 98.94 132 THR A N 1
ATOM 1037 C CA . THR A 1 132 ? 6.125 7.195 6.508 1 98.94 132 THR A CA 1
ATOM 1038 C C . THR A 1 132 ? 6.508 8.641 6.199 1 98.94 132 THR A C 1
ATOM 1040 O O . THR A 1 132 ? 5.684 9.414 5.703 1 98.94 132 THR A O 1
ATOM 1043 N N . VAL A 1 133 ? 7.754 8.977 6.512 1 98.94 133 VAL A N 1
ATOM 1044 C CA . VAL A 1 133 ? 8.258 10.32 6.23 1 98.94 133 VAL A CA 1
ATOM 1045 C C . VAL A 1 133 ? 9.492 10.234 5.336 1 98.94 133 VAL A C 1
ATOM 1047 O O . VAL A 1 133 ? 10.359 9.383 5.551 1 98.94 133 VAL A O 1
ATOM 1050 N N . TYR A 1 134 ? 9.555 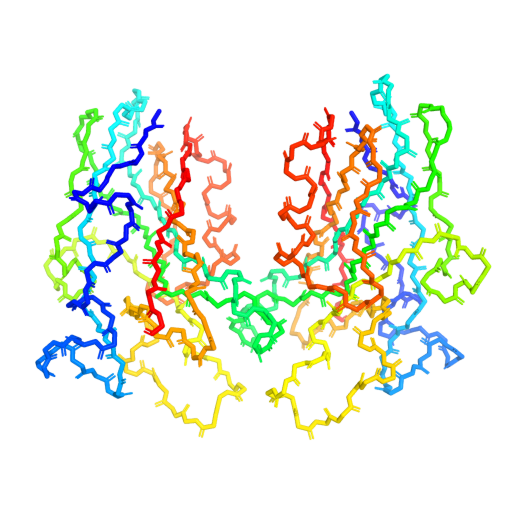11.062 4.34 1 98.88 134 TYR A N 1
ATOM 1051 C CA . TYR A 1 134 ? 10.664 11.156 3.398 1 98.88 134 TYR A CA 1
ATOM 1052 C C . TYR A 1 134 ? 11.398 12.484 3.545 1 98.88 134 TYR A C 1
ATOM 1054 O O . TYR A 1 134 ? 10.781 13.547 3.477 1 98.88 134 TYR A O 1
ATOM 1062 N N . ALA A 1 135 ? 12.695 12.438 3.791 1 98.88 135 ALA A N 1
ATOM 1063 C CA . ALA A 1 135 ? 13.547 13.617 3.73 1 98.88 135 ALA A CA 1
ATOM 1064 C C . ALA A 1 135 ? 14.07 13.852 2.314 1 98.88 135 ALA A C 1
ATOM 1066 O O . ALA A 1 135 ? 14.688 12.961 1.722 1 98.88 135 ALA A O 1
ATOM 1067 N N . LEU A 1 136 ? 13.82 15.031 1.82 1 98.75 136 LEU A N 1
ATOM 1068 C CA . LEU A 1 136 ? 14.078 15.281 0.406 1 98.75 136 LEU A CA 1
ATOM 1069 C C . LEU A 1 136 ? 15.094 16.406 0.229 1 98.75 136 LEU A C 1
ATOM 1071 O O . LEU A 1 136 ? 15.07 17.391 0.966 1 98.75 136 LEU A O 1
ATOM 1075 N N . SER A 1 137 ? 15.906 16.328 -0.806 1 98.06 137 SER A N 1
ATOM 1076 C CA . SER A 1 137 ? 16.922 17.328 -1.127 1 98.06 137 SER A CA 1
ATOM 1077 C C . SER A 1 137 ? 16.328 18.484 -1.917 1 98.06 137 SER A C 1
ATOM 1079 O O . SER A 1 137 ? 16.906 19.578 -1.973 1 98.06 137 SER A O 1
ATOM 1081 N N . GLU A 1 138 ? 15.203 18.266 -2.543 1 98 138 GLU A N 1
ATOM 1082 C CA . GLU A 1 138 ? 14.508 19.219 -3.385 1 98 138 GLU A CA 1
ATOM 1083 C C . GLU A 1 138 ? 12.992 19.047 -3.295 1 98 138 GLU A C 1
ATOM 1085 O O . GLU A 1 138 ? 12.516 17.984 -2.873 1 98 138 GLU A O 1
ATOM 1090 N N . PRO A 1 139 ? 12.242 20.094 -3.629 1 98.06 139 PRO A N 1
ATOM 1091 C CA . PRO A 1 139 ? 10.789 19.938 -3.621 1 98.06 139 PRO A CA 1
ATOM 1092 C C . PRO A 1 139 ? 10.289 19.031 -4.738 1 98.06 139 PRO A C 1
ATOM 1094 O O . PRO A 1 139 ? 11.023 18.734 -5.684 1 98.06 139 PRO A O 1
ATOM 1097 N N . VAL A 1 140 ? 9.133 18.547 -4.535 1 98.62 140 VAL A N 1
ATOM 1098 C CA . VAL A 1 140 ? 8.516 17.75 -5.586 1 98.62 140 VAL A CA 1
ATOM 1099 C C . VAL A 1 140 ? 7.52 18.594 -6.363 1 98.62 140 VAL A C 1
ATOM 1101 O O . VAL A 1 140 ? 6.945 19.547 -5.816 1 98.62 140 VAL A O 1
ATOM 1104 N N . ASN A 1 141 ? 7.324 18.266 -7.648 1 98.31 141 ASN A N 1
ATOM 1105 C CA . ASN A 1 141 ? 6.355 18.953 -8.5 1 98.31 141 ASN A CA 1
ATOM 1106 C C . ASN A 1 141 ? 4.973 18.312 -8.398 1 98.31 141 ASN A C 1
ATOM 1108 O O . ASN A 1 141 ? 4.52 17.656 -9.336 1 98.31 141 ASN A O 1
ATOM 1112 N N . LEU A 1 142 ? 4.32 18.5 -7.312 1 98.62 142 LEU A N 1
ATOM 1113 C CA . LEU A 1 142 ? 2.979 18 -7.016 1 98.62 142 LEU A CA 1
ATOM 1114 C C . LEU A 1 142 ? 2.053 19.141 -6.625 1 98.62 142 LEU A C 1
ATOM 1116 O O . LEU A 1 142 ? 2.486 20.109 -5.996 1 98.62 142 LEU A O 1
ATOM 1120 N N . GLN A 1 143 ? 0.851 19.031 -7.047 1 97.88 143 GLN A N 1
ATOM 1121 C CA . GLN A 1 143 ? -0.178 20 -6.691 1 97.88 143 GLN A CA 1
ATOM 1122 C C . GLN A 1 143 ? -1.175 19.406 -5.699 1 97.88 143 GLN A C 1
ATOM 1124 O O . GLN A 1 143 ? -1.204 18.188 -5.492 1 97.88 143 GLN A O 1
ATOM 1129 N N . GLU A 1 144 ? -1.923 20.312 -5.105 1 98 144 GLU A N 1
ATOM 1130 C CA . GLU A 1 144 ? -2.988 19.859 -4.219 1 98 144 GLU A CA 1
ATOM 1131 C C . GLU A 1 144 ? -3.84 18.781 -4.883 1 98 144 GLU A C 1
ATOM 1133 O O . GLU A 1 144 ? -4.203 18.891 -6.055 1 98 144 GLU A O 1
ATOM 1138 N N . GLY A 1 145 ? -4.047 17.734 -4.148 1 98.62 145 GLY A N 1
ATOM 1139 C CA . GLY A 1 145 ? -4.918 16.688 -4.672 1 98.62 145 GLY A CA 1
ATOM 1140 C C . GLY A 1 145 ? -4.168 15.586 -5.395 1 98.62 145 GLY A C 1
ATOM 1141 O O . GLY A 1 145 ? -4.773 14.766 -6.082 1 98.62 145 GLY A O 1
ATOM 1142 N N . PHE A 1 146 ? -2.809 15.562 -5.242 1 98.88 146 PHE A N 1
ATOM 1143 C CA . PHE A 1 146 ? -2.055 14.469 -5.852 1 98.88 146 PHE A CA 1
ATOM 1144 C C . PHE A 1 146 ? -2.398 13.141 -5.191 1 98.88 146 PHE A C 1
ATOM 1146 O O . PHE A 1 146 ? -2.984 13.109 -4.105 1 98.88 146 PHE A O 1
ATOM 1153 N N . TYR A 1 147 ? -2.039 12.062 -5.879 1 98.94 147 TYR A N 1
ATOM 1154 C CA . TYR A 1 147 ? -2.303 10.719 -5.367 1 98.94 147 TYR A CA 1
ATOM 1155 C C . TYR A 1 147 ? -1.024 10.07 -4.848 1 98.94 147 TYR A C 1
ATOM 1157 O O . TYR A 1 147 ? 0.08 10.508 -5.18 1 98.94 147 TYR A O 1
ATOM 1165 N N . LEU A 1 148 ? -1.225 9.062 -4.004 1 98.94 148 LEU A N 1
ATOM 1166 C CA . LEU A 1 148 ? -0.091 8.406 -3.357 1 98.94 148 LEU A CA 1
ATOM 1167 C C . LEU A 1 148 ? 0.899 7.887 -4.395 1 98.94 148 LEU A C 1
ATOM 1169 O O . LEU A 1 148 ? 2.113 7.977 -4.199 1 98.94 148 LEU A O 1
ATOM 1173 N N . ASN A 1 149 ? 0.411 7.242 -5.52 1 98.88 149 ASN A N 1
ATOM 1174 C CA . ASN A 1 149 ? 1.34 6.758 -6.535 1 98.88 149 ASN A CA 1
ATOM 1175 C C . ASN A 1 149 ? 2.186 7.891 -7.109 1 98.88 149 ASN A C 1
ATOM 1177 O O . ASN A 1 149 ? 3.373 7.707 -7.383 1 98.88 149 ASN A O 1
ATOM 1181 N N . GLN A 1 150 ? 1.616 9.078 -7.25 1 98.88 150 GLN A N 1
ATOM 1182 C CA . GLN A 1 150 ? 2.346 10.242 -7.738 1 98.88 150 GLN A CA 1
ATOM 1183 C C . GLN A 1 150 ? 3.375 10.711 -6.715 1 98.88 150 GLN A C 1
ATOM 1185 O O . GLN A 1 150 ? 4.473 11.141 -7.082 1 98.88 150 GLN A O 1
ATOM 1190 N N . LEU A 1 151 ? 3.004 10.703 -5.461 1 98.94 151 LEU A N 1
ATOM 1191 C CA . LEU A 1 151 ? 3.963 11.023 -4.414 1 98.94 151 LEU A CA 1
ATOM 1192 C C . LEU A 1 151 ? 5.176 10.109 -4.477 1 98.94 151 LEU A C 1
ATOM 1194 O O . LEU A 1 151 ? 6.316 10.57 -4.473 1 98.94 151 LEU A O 1
ATOM 1198 N N . LEU A 1 152 ? 4.906 8.797 -4.547 1 98.75 152 LEU A N 1
ATOM 1199 C CA . LEU A 1 152 ? 5.977 7.809 -4.559 1 98.75 152 LEU A CA 1
ATOM 1200 C C . LEU A 1 152 ? 6.898 8.023 -5.754 1 98.75 152 LEU A C 1
ATOM 1202 O O . LEU A 1 152 ? 8.117 7.918 -5.629 1 98.75 152 LEU A O 1
ATOM 1206 N N . ASP A 1 153 ? 6.363 8.352 -6.875 1 98.5 153 ASP A N 1
ATOM 1207 C CA . ASP A 1 153 ? 7.168 8.656 -8.055 1 98.5 153 ASP A CA 1
ATOM 1208 C C . ASP A 1 153 ? 8.008 9.906 -7.84 1 98.5 153 ASP A C 1
ATOM 1210 O O . ASP A 1 153 ? 9.195 9.93 -8.164 1 98.5 153 ASP A O 1
ATOM 1214 N N . ALA A 1 154 ? 7.355 10.891 -7.293 1 98.75 154 ALA A N 1
ATOM 1215 C CA . ALA A 1 154 ? 7.961 12.211 -7.211 1 98.75 154 ALA A CA 1
ATOM 1216 C C . ALA A 1 154 ? 9.141 12.219 -6.242 1 98.75 154 ALA A C 1
ATOM 1218 O O . ALA A 1 154 ? 10.109 12.953 -6.441 1 98.75 154 ALA A O 1
ATOM 1219 N N . VAL A 1 155 ? 9.086 11.352 -5.227 1 98.62 155 VAL A N 1
ATOM 1220 C CA . VAL A 1 155 ? 10.109 11.422 -4.191 1 98.62 155 VAL A CA 1
ATOM 1221 C C . VAL A 1 155 ? 11.242 10.453 -4.516 1 98.62 155 VAL A C 1
ATOM 1223 O O . VAL A 1 155 ? 12.32 10.523 -3.922 1 98.62 155 VAL A O 1
ATOM 1226 N N . SER A 1 156 ? 11.07 9.516 -5.453 1 97.44 156 SER A N 1
ATOM 1227 C CA . SER A 1 156 ? 11.914 8.336 -5.629 1 97.44 156 SER A CA 1
ATOM 1228 C C . SER A 1 156 ? 13.367 8.727 -5.855 1 97.44 156 SER A C 1
ATOM 1230 O O . SER A 1 156 ? 14.281 8.062 -5.348 1 97.44 156 SER A O 1
ATOM 1232 N N . ASP A 1 157 ? 13.727 9.75 -6.566 1 97.19 157 ASP A N 1
ATOM 1233 C CA . ASP A 1 157 ? 15.102 10.117 -6.898 1 97.19 157 ASP A CA 1
ATOM 1234 C C . ASP A 1 157 ? 15.586 11.273 -6.02 1 97.19 157 ASP A C 1
ATOM 1236 O O . ASP A 1 157 ? 16.641 11.844 -6.266 1 97.19 157 ASP A O 1
ATOM 1240 N N . LYS A 1 158 ? 14.805 11.641 -5.039 1 98.25 158 LYS A N 1
ATOM 1241 C CA . LYS A 1 158 ? 15.125 12.828 -4.254 1 98.25 158 LYS A CA 1
ATOM 1242 C C . LYS A 1 158 ? 15.305 12.484 -2.779 1 98.25 158 LYS A C 1
ATOM 1244 O O . LYS A 1 158 ? 15.648 13.352 -1.97 1 98.25 158 LYS A O 1
ATOM 1249 N N . ILE A 1 159 ? 15.039 11.242 -2.412 1 98.62 159 ILE A N 1
ATOM 1250 C CA . ILE A 1 159 ? 15.047 10.805 -1.021 1 98.62 159 ILE A CA 1
ATOM 1251 C C . ILE A 1 159 ? 16.484 10.766 -0.499 1 98.62 159 ILE A C 1
ATOM 1253 O O . ILE A 1 159 ? 17.344 10.117 -1.094 1 98.62 159 ILE A O 1
ATOM 1257 N N . LEU A 1 160 ? 16.688 11.43 0.517 1 98.62 160 LEU A N 1
ATOM 1258 C CA . LEU A 1 160 ? 17.938 11.32 1.267 1 98.62 160 LEU A CA 1
ATOM 1259 C C . LEU A 1 160 ? 17.844 10.25 2.344 1 98.62 160 LEU A C 1
ATOM 1261 O O . LEU A 1 160 ? 18.828 9.57 2.641 1 98.62 160 LEU A O 1
ATOM 1265 N N . SER A 1 161 ? 16.703 10.18 2.969 1 98.5 161 SER A N 1
ATOM 1266 C CA . SER A 1 161 ? 16.375 9.203 3.996 1 98.5 161 SER A CA 1
ATOM 1267 C C . SER A 1 161 ? 14.867 9.078 4.176 1 98.5 161 SER A C 1
ATOM 1269 O O . SER A 1 161 ? 14.117 9.969 3.783 1 98.5 161 SER A O 1
ATOM 1271 N N . SER A 1 162 ? 14.461 7.984 4.676 1 98.69 162 SER A N 1
ATOM 1272 C CA . SER A 1 162 ? 13.07 7.785 5.055 1 98.69 162 SER A CA 1
ATOM 1273 C C . SER A 1 162 ? 12.953 7.051 6.387 1 98.69 162 SER A C 1
ATOM 1275 O O . SER A 1 162 ? 13.898 6.379 6.812 1 98.69 162 SER A O 1
ATOM 1277 N N . ALA A 1 163 ? 11.859 7.23 7.055 1 98.69 163 ALA A N 1
ATOM 1278 C CA . ALA A 1 163 ? 11.547 6.547 8.305 1 98.69 163 ALA A CA 1
ATOM 1279 C C . ALA A 1 163 ? 10.062 6.203 8.383 1 98.69 163 ALA A C 1
ATOM 1281 O O . ALA A 1 163 ? 9.234 6.852 7.738 1 98.69 163 ALA A O 1
ATOM 1282 N N . GLN A 1 164 ? 9.82 5.148 9.102 1 98.62 164 GLN A N 1
ATOM 1283 C CA . GLN A 1 164 ? 8.445 4.672 9.266 1 98.62 164 GLN A CA 1
ATOM 1284 C C . GLN A 1 164 ? 8.156 4.309 10.719 1 98.62 164 GLN A C 1
ATOM 1286 O O . GLN A 1 164 ? 9.008 3.736 11.398 1 98.62 164 GLN A O 1
ATOM 1291 N N . ILE A 1 165 ? 6.953 4.648 11.195 1 98.56 165 ILE A N 1
ATOM 1292 C CA . ILE A 1 165 ? 6.457 4.152 12.469 1 98.56 165 ILE A CA 1
ATOM 1293 C C . ILE A 1 165 ? 5 3.719 12.328 1 98.56 165 ILE A C 1
ATOM 1295 O O . ILE A 1 165 ? 4.301 4.16 11.406 1 98.56 165 ILE A O 1
ATOM 1299 N N . ASN A 1 166 ? 4.59 2.857 13.18 1 98.5 166 ASN A N 1
ATOM 1300 C CA . ASN A 1 166 ? 3.18 2.506 13.312 1 98.5 166 ASN A CA 1
ATOM 1301 C C . ASN A 1 166 ? 2.535 3.205 14.5 1 98.5 166 ASN A C 1
ATOM 1303 O O . ASN A 1 166 ? 3.061 3.152 15.617 1 98.5 166 ASN A O 1
ATOM 1307 N N . LEU A 1 167 ? 1.491 3.904 14.242 1 98.69 167 LEU A N 1
ATOM 1308 C CA . LEU A 1 167 ? 0.626 4.445 15.281 1 98.69 167 LEU A CA 1
ATOM 1309 C C . LEU A 1 167 ? -0.604 3.564 15.477 1 98.69 167 LEU A C 1
ATOM 1311 O O . LEU A 1 167 ? -1.104 2.969 14.523 1 98.69 167 LEU A O 1
ATOM 1315 N N . ILE A 1 168 ? -1.068 3.494 16.734 1 98.56 168 ILE A N 1
ATOM 1316 C CA . ILE A 1 168 ? -2.209 2.639 17.031 1 98.56 168 ILE A CA 1
ATOM 1317 C C . ILE A 1 168 ? -3.471 3.488 17.172 1 98.56 168 ILE A C 1
ATOM 1319 O O . ILE A 1 168 ? -3.541 4.379 18.016 1 98.56 168 ILE A O 1
ATOM 1323 N N . GLY A 1 169 ? -4.406 3.328 16.234 1 98 169 GLY A N 1
ATOM 1324 C CA . GLY A 1 169 ? -5.75 3.854 16.406 1 98 169 GLY A CA 1
ATOM 1325 C C . GLY A 1 169 ? -6.68 2.889 17.125 1 98 169 GLY A C 1
ATOM 1326 O O . GLY A 1 169 ? -6.848 1.746 16.688 1 98 169 GLY A O 1
ATOM 1327 N N . GLN A 1 170 ? -7.305 3.344 18.047 1 95.44 170 GLN A N 1
ATOM 1328 C CA . GLN A 1 170 ? -8.094 2.459 18.906 1 95.44 170 GLN A CA 1
ATOM 1329 C C . GLN A 1 170 ? -9.516 2.309 18.359 1 95.44 170 GLN A C 1
ATOM 1331 O O . GLN A 1 170 ? -10.086 3.258 17.812 1 95.44 170 GLN A O 1
ATOM 1336 N N . PHE A 1 171 ? -10.07 1.131 18.641 1 94.31 171 PHE A N 1
ATOM 1337 C CA . PHE A 1 171 ? -11.438 0.804 18.266 1 94.31 171 PHE A CA 1
ATOM 1338 C C . PHE A 1 171 ? -12.438 1.513 19.172 1 94.31 171 PHE A C 1
ATOM 1340 O O . PHE A 1 171 ? -12.203 1.659 20.375 1 94.31 171 PHE A O 1
ATOM 1347 N N . MET B 1 1 ? 19.359 -10.875 -4.312 1 97.69 1 MET B N 1
ATOM 1348 C CA . MET B 1 1 ? 18.172 -11.484 -4.91 1 97.69 1 MET B CA 1
ATOM 1349 C C . MET B 1 1 ? 17.578 -10.586 -5.996 1 97.69 1 MET B C 1
ATOM 1351 O O . MET B 1 1 ? 17.562 -9.367 -5.852 1 97.69 1 MET B O 1
ATOM 1355 N N . GLN B 1 2 ? 17.172 -11.156 -7.121 1 98.31 2 GLN B N 1
ATOM 1356 C CA . GLN B 1 2 ? 16.594 -10.414 -8.242 1 98.31 2 GLN B CA 1
ATOM 1357 C C . GLN B 1 2 ? 15.406 -11.156 -8.844 1 98.31 2 GLN B C 1
ATOM 1359 O O . GLN B 1 2 ? 15.344 -12.391 -8.789 1 98.31 2 GLN B O 1
ATOM 1364 N N . ILE B 1 3 ? 14.492 -10.391 -9.328 1 98.75 3 ILE B N 1
ATOM 1365 C CA . ILE B 1 3 ? 13.352 -10.93 -10.07 1 98.75 3 ILE B CA 1
ATOM 1366 C C . ILE B 1 3 ? 13.562 -10.711 -11.562 1 98.75 3 ILE B C 1
ATOM 1368 O O . ILE B 1 3 ? 13.984 -9.633 -11.992 1 98.75 3 ILE B O 1
ATOM 1372 N N . ARG B 1 4 ? 13.25 -11.695 -12.312 1 97.75 4 ARG B N 1
ATOM 1373 C CA . ARG B 1 4 ? 13.375 -11.594 -13.758 1 97.75 4 ARG B CA 1
ATOM 1374 C C . ARG B 1 4 ? 12.133 -12.141 -14.453 1 97.75 4 ARG B C 1
ATOM 1376 O O . ARG B 1 4 ? 11.508 -13.086 -13.977 1 97.75 4 ARG B O 1
ATOM 1383 N N . THR B 1 5 ? 11.82 -11.508 -15.516 1 97.94 5 THR B N 1
ATOM 1384 C CA . THR B 1 5 ? 10.789 -12.008 -16.422 1 97.94 5 THR B CA 1
ATOM 1385 C C . THR B 1 5 ? 11.344 -12.148 -17.844 1 97.94 5 THR B C 1
ATOM 1387 O O . THR B 1 5 ? 12.43 -11.641 -18.141 1 97.94 5 THR B O 1
ATOM 1390 N N . LYS B 1 6 ? 10.625 -12.891 -18.641 1 96.38 6 LYS B N 1
ATOM 1391 C CA . LYS B 1 6 ? 11.023 -13.039 -20.031 1 96.38 6 LYS B CA 1
ATOM 1392 C C . LYS B 1 6 ? 10.375 -11.961 -20.906 1 96.38 6 LYS B C 1
ATOM 1394 O O . LYS B 1 6 ? 10.539 -11.969 -22.125 1 96.38 6 LYS B O 1
ATOM 1399 N N . PHE B 1 7 ? 9.703 -11.062 -20.328 1 97.81 7 PHE B N 1
ATOM 1400 C CA . PHE B 1 7 ? 8.938 -10.086 -21.078 1 97.81 7 PHE B CA 1
ATOM 1401 C C . PHE B 1 7 ? 9.812 -8.898 -21.484 1 97.81 7 PHE B C 1
ATOM 1403 O O . PHE B 1 7 ? 10.578 -8.383 -20.656 1 97.81 7 PHE B O 1
ATOM 1410 N N . LYS B 1 8 ? 9.742 -8.523 -22.703 1 96.5 8 LYS B N 1
ATOM 1411 C CA . LYS B 1 8 ? 10.516 -7.375 -23.172 1 96.5 8 LYS B CA 1
ATOM 1412 C C . LYS B 1 8 ? 10.141 -6.109 -22.406 1 96.5 8 LYS B C 1
ATOM 1414 O O . LYS B 1 8 ? 8.977 -5.711 -22.391 1 96.5 8 LYS B O 1
ATOM 1419 N N . ASN B 1 9 ? 11.117 -5.441 -21.766 1 96.19 9 ASN B N 1
ATOM 1420 C CA . ASN B 1 9 ? 10.945 -4.207 -21 1 96.19 9 ASN B CA 1
ATOM 1421 C C . ASN B 1 9 ? 9.906 -4.363 -19.906 1 96.19 9 ASN B C 1
ATOM 1423 O O . ASN B 1 9 ? 9.211 -3.406 -19.562 1 96.19 9 ASN B O 1
ATOM 1427 N N . ASN B 1 10 ? 9.617 -5.578 -19.453 1 97.19 10 ASN B N 1
ATOM 1428 C CA . ASN B 1 10 ? 8.688 -5.93 -18.375 1 97.19 10 ASN B CA 1
ATOM 1429 C C . ASN B 1 10 ? 7.25 -5.594 -18.75 1 97.19 10 ASN B C 1
ATOM 1431 O O . ASN B 1 10 ? 6.418 -5.355 -17.875 1 97.19 10 ASN B O 1
ATOM 1435 N N . VAL B 1 11 ? 7.039 -5.551 -20.078 1 98.06 11 VAL B N 1
ATOM 1436 C CA . VAL B 1 11 ? 5.668 -5.375 -20.547 1 98.06 11 VAL B CA 1
ATOM 1437 C C . VAL B 1 11 ? 4.953 -6.723 -20.562 1 98.06 11 VAL B C 1
ATOM 1439 O O . VAL B 1 11 ? 5.371 -7.648 -21.266 1 98.06 11 VAL B O 1
ATOM 1442 N N . LEU B 1 12 ? 3.912 -6.801 -19.812 1 98.06 12 LEU B N 1
ATOM 1443 C CA . LEU B 1 12 ? 3.162 -8.047 -19.75 1 98.06 12 LEU B CA 1
ATOM 1444 C C . LEU B 1 12 ? 2.486 -8.344 -21.078 1 98.06 12 LEU B C 1
ATOM 1446 O O . LEU B 1 12 ? 1.809 -7.484 -21.641 1 98.06 12 LEU B O 1
ATOM 1450 N N . PRO B 1 13 ? 2.707 -9.539 -21.531 1 97.12 13 PRO B N 1
ATOM 1451 C CA . PRO B 1 13 ? 1.947 -9.945 -22.719 1 97.12 13 PRO B CA 1
ATOM 1452 C C . PRO B 1 13 ? 0.438 -9.82 -22.516 1 97.12 13 PRO B C 1
ATOM 1454 O O . PRO B 1 13 ? -0.06 -10 -21.406 1 97.12 13 PRO B O 1
ATOM 1457 N N . HIS B 1 14 ? -0.23 -9.641 -23.625 1 94.25 14 HIS B N 1
ATOM 1458 C CA . HIS B 1 14 ? -1.671 -9.406 -23.594 1 94.25 14 HIS B CA 1
ATOM 1459 C C . HIS B 1 14 ? -2.416 -10.641 -23.109 1 94.25 14 HIS B C 1
ATOM 1461 O O . HIS B 1 14 ? -3.516 -10.531 -22.562 1 94.25 14 HIS B O 1
ATOM 1467 N N . SER B 1 15 ? -1.793 -11.805 -23.219 1 96.06 15 SER B N 1
ATOM 1468 C CA . SER B 1 15 ? -2.43 -13.055 -22.828 1 96.06 15 SER B CA 1
ATOM 1469 C C . SER B 1 15 ? -2.621 -13.125 -21.312 1 96.06 15 SER B C 1
ATOM 1471 O O . SER B 1 15 ? -3.42 -13.93 -20.828 1 96.06 15 SER B O 1
ATOM 1473 N N . TYR B 1 16 ? -1.969 -12.25 -20.547 1 97.81 16 TYR B N 1
ATOM 1474 C CA . TYR B 1 16 ? -2.117 -12.219 -19.094 1 97.81 16 TYR B CA 1
ATOM 1475 C C . TYR B 1 16 ? -3.053 -11.102 -18.672 1 97.81 16 TYR B C 1
ATOM 1477 O O . TYR B 1 16 ? -3.309 -10.922 -17.469 1 97.81 16 TYR B O 1
ATOM 1485 N N . GLY B 1 17 ? -3.562 -10.289 -19.656 1 96.06 17 GLY B N 1
ATOM 1486 C CA . GLY B 1 17 ? -4.383 -9.125 -19.391 1 96.06 17 GLY B CA 1
ATOM 1487 C C . GLY B 1 17 ? -5.648 -9.078 -20.219 1 96.06 17 GLY B C 1
ATOM 1488 O O . GLY B 1 17 ? -6.344 -10.086 -20.375 1 96.06 17 GLY B O 1
ATOM 1489 N N . LYS B 1 18 ? -5.953 -7.957 -20.75 1 91 18 LYS B N 1
ATOM 1490 C CA . LYS B 1 18 ? -7.246 -7.648 -21.359 1 91 18 LYS B CA 1
ATOM 1491 C C . LYS B 1 18 ? -7.527 -8.562 -22.547 1 91 18 LYS B C 1
ATOM 1493 O O . LYS B 1 18 ? -8.688 -8.852 -22.859 1 91 18 LYS B O 1
ATOM 1498 N N . LYS B 1 19 ? -6.523 -9.039 -23.188 1 94.62 19 LYS B N 1
ATOM 1499 C CA . LYS B 1 19 ? -6.727 -9.852 -24.375 1 94.62 19 LYS B CA 1
ATOM 1500 C C . LYS B 1 19 ? -6.395 -11.312 -24.109 1 94.62 19 LYS B C 1
ATOM 1502 O O . LYS B 1 19 ? -5.816 -11.984 -24.969 1 94.62 19 LYS B O 1
ATOM 1507 N N . ALA B 1 20 ? -6.609 -11.727 -22.922 1 97.25 20 ALA B N 1
ATOM 1508 C CA . ALA B 1 20 ? -6.426 -13.133 -22.562 1 97.25 20 ALA B CA 1
ATOM 1509 C C . ALA B 1 20 ? -7.398 -14.023 -23.328 1 97.25 20 ALA B C 1
ATOM 1511 O O . ALA B 1 20 ? -8.461 -13.57 -23.766 1 97.25 20 ALA B O 1
ATOM 1512 N N . ASP B 1 21 ? -7.039 -15.242 -23.516 1 97.31 21 ASP B N 1
ATOM 1513 C CA . ASP B 1 21 ? -7.926 -16.234 -24.109 1 97.31 21 ASP B CA 1
ATOM 1514 C C . ASP B 1 21 ? -9.188 -16.422 -23.281 1 97.31 21 ASP B C 1
ATOM 1516 O O . ASP B 1 21 ? -9.164 -16.266 -22.062 1 97.31 21 ASP B O 1
ATOM 1520 N N . GLU B 1 22 ? -10.203 -16.766 -23.953 1 97.44 22 GLU B N 1
ATOM 1521 C CA . GLU B 1 22 ? -11.492 -16.953 -23.297 1 97.44 22 GLU B CA 1
ATOM 1522 C C . GLU B 1 22 ? -11.383 -17.938 -22.141 1 97.44 22 GLU B C 1
ATOM 1524 O O . GLU B 1 22 ? -12 -17.734 -21.094 1 97.44 22 GLU B O 1
ATOM 1529 N N . LYS B 1 23 ? -10.633 -19 -22.312 1 97.44 23 LYS B N 1
ATOM 1530 C CA . LYS B 1 23 ? -10.492 -20.016 -21.281 1 97.44 23 LYS B CA 1
ATOM 1531 C C . LYS B 1 23 ? -9.805 -19.453 -20.047 1 97.44 23 LYS B C 1
ATOM 1533 O O . LYS B 1 23 ? -9.82 -20.078 -18.984 1 97.44 23 LYS B O 1
ATOM 1538 N N . ASP B 1 24 ? -9.156 -18.281 -20.234 1 98.19 24 ASP B N 1
ATOM 1539 C CA . ASP B 1 24 ? -8.414 -17.656 -19.141 1 98.19 24 ASP B CA 1
ATOM 1540 C C . ASP B 1 24 ? -9.156 -16.453 -18.594 1 98.19 24 ASP B C 1
ATOM 1542 O O . ASP B 1 24 ? -8.562 -15.594 -17.938 1 98.19 24 ASP B O 1
ATOM 1546 N N . ILE B 1 25 ? -10.445 -16.328 -18.938 1 98.06 25 ILE B N 1
ATOM 1547 C CA . ILE B 1 25 ? -11.297 -15.258 -18.422 1 98.06 25 ILE B CA 1
ATOM 1548 C C . ILE B 1 25 ? -12.344 -15.828 -17.484 1 98.06 25 ILE B C 1
ATOM 1550 O O . ILE B 1 25 ? -13.055 -16.766 -17.828 1 98.06 25 ILE B O 1
ATOM 1554 N N . LEU B 1 26 ? -12.336 -15.445 -16.281 1 97.62 26 LEU B N 1
ATOM 1555 C CA . LEU B 1 26 ? -13.359 -15.75 -15.289 1 97.62 26 LEU B CA 1
ATOM 1556 C C . LEU B 1 26 ? -13.992 -14.469 -14.766 1 97.62 26 LEU B C 1
ATOM 1558 O O . LEU B 1 26 ? -13.289 -13.523 -14.398 1 97.62 26 LEU B O 1
ATOM 1562 N N . MET B 1 27 ? -15.32 -14.352 -14.805 1 96.69 27 MET B N 1
ATOM 1563 C CA . MET B 1 27 ? -16.062 -13.172 -14.359 1 96.69 27 MET B CA 1
ATOM 1564 C C . MET B 1 27 ? -15.547 -11.914 -15.07 1 96.69 27 MET B C 1
ATOM 1566 O O . MET B 1 27 ? -15.398 -10.867 -14.445 1 96.69 27 MET B O 1
ATOM 1570 N N . GLY B 1 28 ? -15.188 -12.102 -16.281 1 96.5 28 GLY B N 1
ATOM 1571 C CA . GLY B 1 28 ? -14.773 -10.984 -17.109 1 96.5 28 GLY B CA 1
ATOM 1572 C C . GLY B 1 28 ? -13.344 -10.547 -16.875 1 96.5 28 GLY B C 1
ATOM 1573 O O . GLY B 1 28 ? -12.914 -9.516 -17.375 1 96.5 28 GLY B O 1
ATOM 1574 N N . ASN B 1 29 ? -1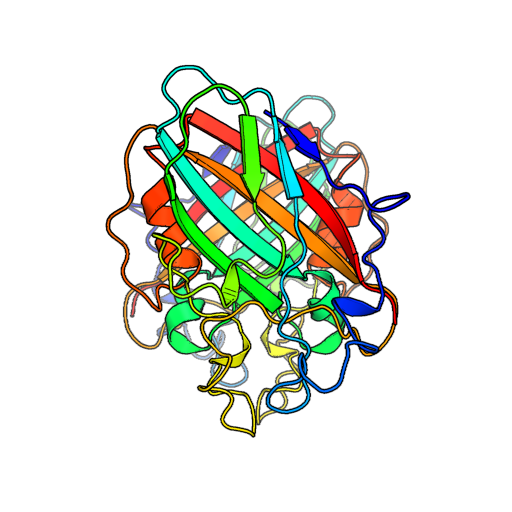2.586 -11.305 -16.062 1 98 29 ASN B N 1
ATOM 1575 C CA . ASN B 1 29 ? -11.227 -10.93 -15.688 1 98 29 ASN B CA 1
ATOM 1576 C C . ASN B 1 29 ? -10.219 -12 -16.078 1 98 29 ASN B C 1
ATOM 1578 O O . ASN B 1 29 ? -10.5 -13.195 -15.969 1 98 29 ASN B O 1
ATOM 1582 N N . PRO B 1 30 ? -9.031 -11.578 -16.594 1 98.62 30 PRO B N 1
ATOM 1583 C CA . PRO B 1 30 ? -7.984 -12.562 -16.875 1 98.62 30 PRO B CA 1
ATOM 1584 C C . PRO B 1 30 ? -7.418 -13.211 -15.617 1 98.62 30 PRO B C 1
ATOM 1586 O O . PRO B 1 30 ? -7.102 -12.516 -14.648 1 98.62 30 PRO B O 1
ATOM 1589 N N . VAL B 1 31 ? -7.211 -14.547 -15.625 1 98.62 31 VAL B N 1
ATOM 1590 C 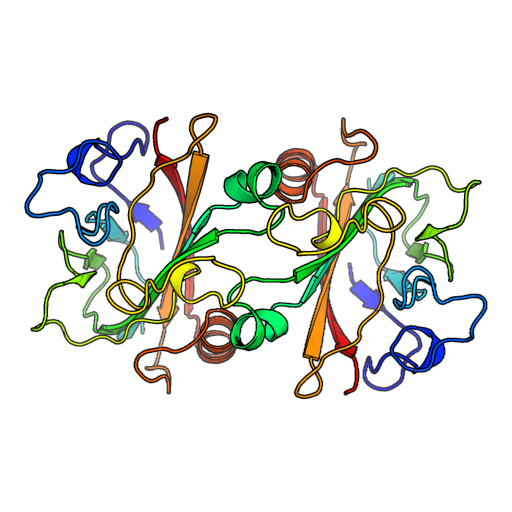CA . VAL B 1 31 ? -6.855 -15.211 -14.375 1 98.62 31 VAL B CA 1
ATOM 1591 C C . VAL B 1 31 ? -5.641 -16.109 -14.594 1 98.62 31 VAL B C 1
ATOM 1593 O O . VAL B 1 31 ? -5.266 -16.891 -13.711 1 98.62 31 VAL B O 1
ATOM 1596 N N . ARG B 1 32 ? -5.004 -16.047 -15.742 1 98.5 32 ARG B N 1
ATOM 1597 C CA . ARG B 1 32 ? -3.775 -16.797 -15.977 1 98.5 32 ARG B CA 1
ATOM 1598 C C . ARG B 1 32 ? -2.557 -16.016 -15.484 1 98.5 32 ARG B C 1
ATOM 1600 O O . ARG B 1 32 ? -2.176 -15.008 -16.078 1 98.5 32 ARG B O 1
ATOM 1607 N N . SER B 1 33 ? -1.952 -16.547 -14.445 1 98.69 33 SER B N 1
ATOM 1608 C CA . SER B 1 33 ? -0.806 -15.844 -13.867 1 98.69 33 SER B CA 1
ATOM 1609 C C . SER B 1 33 ? 0.426 -15.977 -14.758 1 98.69 33 SER B C 1
ATOM 1611 O O . SER B 1 33 ? 0.631 -17.016 -15.391 1 98.69 33 SER B O 1
ATOM 1613 N N . PHE B 1 34 ? 1.234 -14.914 -14.812 1 98.69 34 PHE B N 1
ATOM 1614 C CA . PHE B 1 34 ? 2.455 -14.891 -15.609 1 98.69 34 PHE B CA 1
ATOM 1615 C C . PHE B 1 34 ? 3.602 -15.562 -14.867 1 98.69 34 PHE B C 1
ATOM 1617 O O . PHE B 1 34 ? 3.605 -15.609 -13.633 1 98.69 34 PHE B O 1
ATOM 1624 N N . PRO B 1 35 ? 4.504 -16.125 -15.594 1 98.44 35 PRO B N 1
ATOM 1625 C CA . PRO B 1 35 ? 5.691 -16.719 -14.961 1 98.44 35 PRO B CA 1
ATOM 1626 C C . PRO B 1 35 ? 6.742 -15.664 -14.602 1 98.44 35 PRO B C 1
ATOM 1628 O O . PRO B 1 35 ? 6.781 -14.586 -15.203 1 98.44 35 PRO B O 1
ATOM 1631 N N . PHE B 1 36 ? 7.559 -15.906 -13.633 1 98.62 36 PHE B N 1
ATOM 1632 C CA . PHE B 1 36 ? 8.719 -15.086 -13.32 1 98.62 36 PHE B CA 1
ATOM 1633 C C . PHE B 1 36 ? 9.797 -15.906 -12.617 1 98.62 36 PHE B C 1
ATOM 1635 O O . PHE B 1 36 ? 9.523 -17 -12.125 1 98.62 36 PHE B O 1
ATOM 1642 N N . GLU B 1 37 ? 10.938 -15.383 -12.648 1 98.25 37 GLU B N 1
ATOM 1643 C CA . GLU B 1 37 ? 12.094 -16.047 -12.055 1 98.25 37 GLU B CA 1
ATOM 1644 C C . GLU B 1 37 ? 12.656 -15.219 -10.891 1 98.25 37 GLU B C 1
ATOM 1646 O O . GLU B 1 37 ? 12.688 -13.992 -10.953 1 98.25 37 GLU B O 1
ATOM 1651 N N . VAL B 1 38 ? 13.047 -15.914 -9.891 1 98.69 38 VAL B N 1
ATOM 1652 C CA . VAL B 1 38 ? 13.773 -15.312 -8.781 1 98.69 38 VAL B CA 1
ATOM 1653 C C . VAL B 1 38 ? 15.18 -15.898 -8.703 1 98.69 38 VAL B C 1
ATOM 1655 O O . VAL B 1 38 ? 15.344 -17.125 -8.609 1 98.69 38 VAL B O 1
ATOM 1658 N N . GLU B 1 39 ? 16.141 -15.039 -8.727 1 98.38 39 GLU B N 1
ATOM 1659 C CA . GLU B 1 39 ? 17.531 -15.492 -8.781 1 98.38 39 GLU B CA 1
ATOM 1660 C C . GLU B 1 39 ? 18.344 -14.93 -7.625 1 98.38 39 GLU B C 1
ATOM 1662 O O . GLU B 1 39 ? 17.938 -13.953 -6.988 1 98.38 39 GLU B O 1
ATOM 1667 N N . ASN B 1 40 ? 19.453 -15.641 -7.359 1 98.44 40 ASN B N 1
ATOM 1668 C CA . ASN B 1 40 ? 20.391 -15.234 -6.316 1 98.44 40 ASN B CA 1
ATOM 1669 C C . ASN B 1 40 ? 19.719 -15.188 -4.949 1 98.44 40 ASN B C 1
ATOM 1671 O O . ASN B 1 40 ? 19.859 -14.211 -4.211 1 98.44 40 ASN B O 1
ATOM 1675 N N . LEU B 1 41 ? 19.016 -16.234 -4.691 1 98.56 41 LEU B N 1
ATOM 1676 C CA . LEU B 1 41 ? 18.422 -16.359 -3.369 1 98.56 41 LEU B CA 1
ATOM 1677 C C . LEU B 1 41 ? 19.484 -16.516 -2.295 1 98.56 41 LEU B C 1
ATOM 1679 O O . LEU B 1 41 ? 20.438 -17.281 -2.467 1 98.56 41 LEU B O 1
ATOM 1683 N N . PRO B 1 42 ? 19.312 -15.82 -1.255 1 98.19 42 PRO B N 1
ATOM 1684 C CA . PRO B 1 42 ? 20.297 -15.984 -0.177 1 98.19 42 PRO B CA 1
ATOM 1685 C C . PRO B 1 42 ? 20.344 -17.406 0.367 1 98.19 42 PRO B C 1
ATOM 1687 O O . PRO B 1 42 ? 19.344 -18.125 0.333 1 98.19 42 PRO B O 1
ATOM 1690 N N . ARG B 1 43 ? 21.531 -17.688 0.907 1 97.12 43 ARG B N 1
ATOM 1691 C CA . ARG B 1 43 ? 21.656 -18.953 1.618 1 97.12 43 ARG B CA 1
ATOM 1692 C C . ARG B 1 43 ? 20.656 -19.031 2.77 1 97.12 43 ARG B C 1
ATOM 1694 O O . ARG B 1 43 ? 20.469 -18.062 3.504 1 97.12 43 ARG B O 1
ATOM 1701 N N . GLY B 1 44 ? 19.969 -20.172 2.859 1 97.5 44 GLY B N 1
ATOM 1702 C CA . GLY B 1 44 ? 19.031 -20.375 3.955 1 97.5 44 GLY B CA 1
ATOM 1703 C C . GLY B 1 44 ? 17.594 -20.156 3.549 1 97.5 44 GLY B C 1
ATOM 1704 O O . GLY B 1 44 ? 16.672 -20.453 4.316 1 97.5 44 GLY B O 1
ATOM 1705 N N . THR B 1 45 ? 17.422 -19.656 2.293 1 98.31 45 THR B N 1
ATOM 1706 C CA . THR B 1 45 ? 16.047 -19.484 1.813 1 98.31 45 THR B CA 1
ATOM 1707 C C . THR B 1 45 ? 15.352 -20.844 1.683 1 98.31 45 THR B C 1
ATOM 1709 O O . THR B 1 45 ? 15.891 -21.766 1.058 1 98.31 45 THR B O 1
ATOM 1712 N N . LYS B 1 46 ? 14.148 -20.938 2.25 1 98.19 46 LYS B N 1
ATOM 1713 C CA . LYS B 1 46 ? 13.383 -22.188 2.164 1 98.19 46 LYS B CA 1
ATOM 1714 C C . LYS B 1 46 ? 12.016 -21.938 1.528 1 98.19 46 LYS B C 1
ATOM 1716 O O . LYS B 1 46 ? 11.43 -22.859 0.946 1 98.19 46 LYS B O 1
ATOM 1721 N N . TYR B 1 47 ? 11.516 -20.703 1.659 1 98.56 47 TYR B N 1
ATOM 1722 C CA . TYR B 1 47 ? 10.195 -20.391 1.133 1 98.56 47 TYR B CA 1
ATOM 1723 C C . TYR B 1 47 ? 10.195 -19.016 0.475 1 98.56 47 TYR B C 1
ATOM 1725 O O . TYR B 1 47 ? 11.031 -18.156 0.793 1 98.56 47 TYR B O 1
ATOM 1733 N N . LEU B 1 48 ? 9.32 -18.812 -0.458 1 98.62 48 LEU B N 1
ATOM 1734 C CA . LEU B 1 48 ? 9.023 -17.5 -1.035 1 98.62 48 LEU B CA 1
ATOM 1735 C C . LEU B 1 48 ? 7.613 -17.062 -0.682 1 98.62 48 LEU B C 1
ATOM 1737 O O . LEU B 1 48 ? 6.715 -17.891 -0.522 1 98.62 48 LEU B O 1
ATOM 1741 N N . ALA B 1 49 ? 7.379 -15.859 -0.534 1 98.88 49 ALA B N 1
ATOM 1742 C CA . ALA B 1 49 ? 6.098 -15.156 -0.557 1 98.88 49 ALA B CA 1
ATOM 1743 C C . ALA B 1 49 ? 6.137 -13.977 -1.519 1 98.88 49 ALA B C 1
ATOM 1745 O O . ALA B 1 49 ? 7.215 -13.5 -1.881 1 98.88 49 ALA B O 1
ATOM 1746 N N . PHE B 1 50 ? 4.977 -13.547 -1.99 1 98.94 50 PHE B N 1
ATOM 1747 C CA . PHE B 1 50 ? 5.004 -12.438 -2.939 1 98.94 50 PHE B CA 1
ATOM 1748 C C . PHE B 1 50 ? 3.68 -11.688 -2.932 1 98.94 50 PHE B C 1
ATOM 1750 O O . PHE B 1 50 ? 2.67 -12.203 -2.445 1 98.94 50 PHE B O 1
ATOM 1757 N N . SER B 1 51 ? 3.699 -10.516 -3.379 1 98.94 51 SER B N 1
ATOM 1758 C CA . SER B 1 51 ? 2.537 -9.664 -3.617 1 98.94 51 SER B CA 1
ATOM 1759 C C . SER B 1 51 ? 2.625 -8.969 -4.973 1 98.94 51 SER B C 1
ATOM 1761 O O . SER B 1 51 ? 3.721 -8.68 -5.453 1 98.94 51 SER B O 1
ATOM 1763 N N . LEU B 1 52 ? 1.545 -8.789 -5.609 1 98.94 52 LEU B N 1
ATOM 1764 C CA . LEU B 1 52 ? 1.375 -7.996 -6.824 1 98.94 52 LEU B CA 1
ATOM 1765 C C . LEU B 1 52 ? 0.344 -6.895 -6.617 1 98.94 52 LEU B C 1
ATOM 1767 O O . LEU B 1 52 ? -0.851 -7.168 -6.488 1 98.94 52 LEU B O 1
ATOM 1771 N N . VAL B 1 53 ? 0.837 -5.617 -6.625 1 98.94 53 VAL B N 1
ATOM 1772 C CA . VAL B 1 53 ? -0.018 -4.5 -6.246 1 98.94 53 VAL B CA 1
ATOM 1773 C C . VAL B 1 53 ? 0.049 -3.41 -7.316 1 98.94 53 VAL B C 1
ATOM 1775 O O . VAL B 1 53 ? 1.125 -3.107 -7.836 1 98.94 53 VAL B O 1
ATOM 1778 N N . ASP B 1 54 ? -1.066 -2.852 -7.656 1 98.88 54 ASP B N 1
ATOM 1779 C CA . ASP B 1 54 ? -1.23 -1.795 -8.648 1 98.88 54 ASP B CA 1
ATOM 1780 C C . ASP B 1 54 ? -1.488 -0.447 -7.98 1 98.88 54 ASP B C 1
ATOM 1782 O O . ASP B 1 54 ? -2.635 -0.099 -7.695 1 98.88 54 ASP B O 1
ATOM 1786 N N . TYR B 1 55 ? -0.437 0.346 -7.777 1 98.88 55 TYR B N 1
ATOM 1787 C CA . TYR B 1 55 ? -0.581 1.675 -7.195 1 98.88 55 TYR B CA 1
ATOM 1788 C C . TYR B 1 55 ? -1.154 2.656 -8.211 1 98.88 55 TYR B C 1
ATOM 1790 O O . TYR B 1 55 ? -1.686 3.705 -7.836 1 98.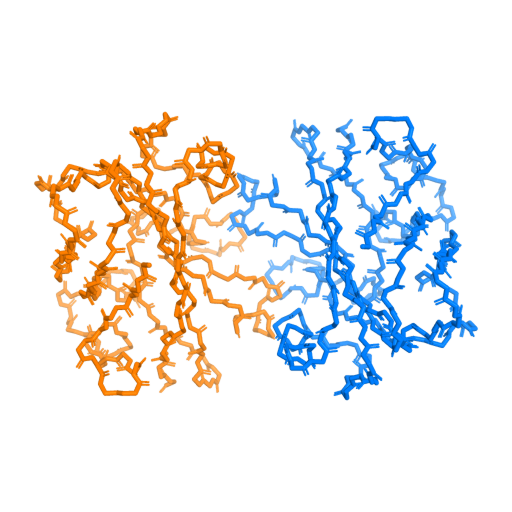88 55 TYR B O 1
ATOM 1798 N N . ASP B 1 56 ? -1.039 2.361 -9.453 1 98.81 56 ASP B N 1
ATOM 1799 C CA . ASP B 1 56 ? -1.557 3.238 -10.5 1 98.81 56 ASP B CA 1
ATOM 1800 C C . ASP B 1 56 ? -3.078 3.145 -10.586 1 98.81 56 ASP B C 1
ATOM 1802 O O . ASP B 1 56 ? -3.705 3.881 -11.352 1 98.81 56 ASP B O 1
ATOM 1806 N N . ALA B 1 57 ? -3.672 2.275 -9.781 1 98.81 57 ALA B N 1
ATOM 1807 C CA . ALA B 1 57 ? -5.125 2.23 -9.656 1 98.81 57 ALA B CA 1
ATOM 1808 C C . ALA B 1 57 ? -5.641 3.391 -8.812 1 98.81 57 ALA B C 1
ATOM 1810 O O . ALA B 1 57 ? -6.832 3.713 -8.844 1 98.81 57 ALA B O 1
ATOM 1811 N N . ILE B 1 58 ? -4.82 4.047 -8.062 1 98.88 58 ILE B N 1
ATOM 1812 C CA . ILE B 1 58 ? -5.223 5.008 -7.039 1 98.88 58 ILE B CA 1
ATOM 1813 C C . ILE B 1 58 ? -5.926 6.195 -7.695 1 98.88 58 ILE B C 1
ATOM 1815 O O . ILE B 1 58 ? -7.012 6.598 -7.266 1 98.88 58 ILE B O 1
ATOM 1819 N N . PRO B 1 59 ? -5.383 6.73 -8.766 1 98.56 59 PRO B N 1
ATOM 1820 C CA . PRO B 1 59 ? -6.121 7.828 -9.398 1 98.56 59 PRO B CA 1
ATOM 1821 C C . PRO B 1 59 ? -7.492 7.398 -9.914 1 98.56 59 PRO B C 1
ATOM 1823 O O . PRO B 1 59 ? -8.352 8.242 -10.172 1 98.56 59 PRO B O 1
ATOM 1826 N N . VAL B 1 60 ? -7.66 6.066 -10.109 1 98.5 60 VAL B N 1
ATOM 1827 C CA . VAL B 1 60 ? -8.898 5.543 -10.672 1 98.5 60 VAL B CA 1
ATOM 1828 C C . VAL B 1 60 ? -9.914 5.305 -9.562 1 98.5 60 VAL B C 1
ATOM 1830 O O . VAL B 1 60 ? -11.07 5.719 -9.672 1 98.5 60 VAL B O 1
ATOM 1833 N N . CYS B 1 61 ? -9.516 4.742 -8.453 1 98.25 61 CYS B N 1
ATOM 1834 C CA . CYS B 1 61 ? -10.508 4.324 -7.469 1 98.25 61 CYS B CA 1
ATOM 1835 C C . CYS B 1 61 ? -10.086 4.727 -6.062 1 98.25 61 CYS B C 1
ATOM 1837 O O . CYS B 1 61 ? -10.727 4.344 -5.082 1 98.25 61 CYS B O 1
ATOM 1839 N N . SER B 1 62 ? -8.922 5.387 -5.879 1 98.44 62 SER B N 1
ATOM 1840 C CA . SER B 1 62 ? -8.398 5.984 -4.656 1 98.44 62 SER B CA 1
ATOM 1841 C C . SER B 1 62 ? -7.734 4.938 -3.768 1 98.44 62 SER B C 1
ATOM 1843 O O . SER B 1 62 ? -7.414 5.211 -2.609 1 98.44 62 SER B O 1
ATOM 1845 N N . PHE B 1 63 ? -7.473 3.703 -4.266 1 98.75 63 PHE B N 1
ATOM 1846 C CA . PHE B 1 63 ? -6.836 2.621 -3.525 1 98.75 63 PHE B CA 1
ATOM 1847 C C . PHE B 1 63 ? -5.758 1.947 -4.367 1 98.75 63 PHE B C 1
ATOM 1849 O O . PHE B 1 63 ? -5.922 1.787 -5.578 1 98.75 63 PHE B O 1
ATOM 1856 N N . PRO B 1 64 ? -4.629 1.511 -3.67 1 98.81 64 PRO B N 1
ATOM 1857 C CA . PRO B 1 64 ? -3.854 0.467 -4.344 1 98.81 64 PRO B CA 1
ATOM 1858 C C . PRO B 1 64 ? -4.652 -0.819 -4.555 1 98.81 64 PRO B C 1
ATOM 1860 O O . PRO B 1 64 ? -5.344 -1.274 -3.641 1 98.81 64 PRO B O 1
ATOM 1863 N N . TRP B 1 65 ? -4.641 -1.367 -5.742 1 98.88 65 TRP B N 1
ATOM 1864 C CA . TRP B 1 65 ? -5.379 -2.588 -6.051 1 98.88 65 TRP B CA 1
ATOM 1865 C C . TRP B 1 65 ? -4.477 -3.812 -5.934 1 98.88 65 TRP B C 1
ATOM 1867 O O . TRP B 1 65 ? -3.453 -3.904 -6.609 1 98.88 65 TRP B O 1
ATOM 1877 N N . ILE B 1 66 ? -4.762 -4.676 -5.008 1 98.94 66 ILE B N 1
ATOM 1878 C CA . ILE B 1 66 ? -4.027 -5.918 -4.816 1 98.94 66 ILE B CA 1
ATOM 1879 C C . ILE B 1 66 ? -4.477 -6.949 -5.848 1 98.94 66 ILE B C 1
ATOM 1881 O O . ILE B 1 66 ? -5.664 -7.262 -5.945 1 98.94 66 ILE B O 1
ATOM 1885 N N . HIS B 1 67 ? -3.58 -7.523 -6.605 1 98.94 67 HIS B N 1
ATOM 1886 C CA . HIS B 1 67 ? -3.924 -8.406 -7.715 1 98.94 67 HIS B CA 1
ATOM 1887 C C . HIS B 1 67 ? -3.625 -9.859 -7.371 1 98.94 67 HIS B C 1
ATOM 1889 O O . HIS B 1 67 ? -4.273 -10.773 -7.891 1 98.94 67 HIS B O 1
ATOM 1895 N N . TRP B 1 68 ? -2.586 -10.047 -6.531 1 98.94 68 TRP B N 1
ATOM 1896 C CA . TRP B 1 68 ? -2.162 -11.414 -6.254 1 98.94 68 TRP B CA 1
ATOM 1897 C C . TRP B 1 68 ? -1.309 -11.477 -4.992 1 98.94 68 TRP B C 1
ATOM 1899 O O . TRP B 1 68 ? -0.455 -10.617 -4.773 1 98.94 68 TRP B O 1
ATOM 1909 N N . LEU B 1 69 ? -1.596 -12.383 -4.113 1 98.94 69 LEU B N 1
ATOM 1910 C CA . LEU B 1 69 ? -0.776 -12.695 -2.949 1 98.94 69 LEU B CA 1
ATOM 1911 C C . LEU B 1 69 ? -0.469 -14.195 -2.885 1 98.94 69 LEU B C 1
ATOM 1913 O O . LEU B 1 69 ? -1.35 -15.023 -3.127 1 98.94 69 LEU B O 1
ATOM 1917 N N . GLY B 1 70 ? 0.735 -14.531 -2.562 1 98.81 70 GLY B N 1
ATOM 1918 C CA . GLY B 1 70 ? 1.129 -15.914 -2.359 1 98.81 70 GLY B CA 1
ATOM 1919 C C . GLY B 1 70 ? 2.158 -16.078 -1.257 1 98.81 70 GLY B C 1
ATOM 1920 O O . GLY B 1 70 ? 2.943 -15.172 -0.986 1 98.81 70 GLY B O 1
ATOM 1921 N N . ALA B 1 71 ? 2.145 -17.234 -0.643 1 98.75 71 ALA B N 1
ATOM 1922 C CA . ALA B 1 71 ? 3.113 -17.547 0.403 1 98.75 71 ALA B CA 1
ATOM 1923 C C . ALA B 1 71 ? 3.363 -19.062 0.479 1 98.75 71 ALA B C 1
ATOM 1925 O O . ALA B 1 71 ? 2.568 -19.844 -0.028 1 98.75 71 ALA B O 1
ATOM 1926 N N . ASN B 1 72 ? 4.512 -19.375 1.084 1 98.44 72 ASN B N 1
ATOM 1927 C CA . ASN B 1 72 ? 4.91 -20.75 1.377 1 98.44 72 ASN B CA 1
ATOM 1928 C C . ASN B 1 72 ? 5.199 -21.531 0.1 1 98.44 72 ASN B C 1
ATOM 1930 O O . ASN B 1 72 ? 4.871 -22.719 0.007 1 98.44 72 ASN B O 1
ATOM 1934 N N . LEU B 1 73 ? 5.715 -20.875 -0.907 1 97.62 73 LEU B N 1
ATOM 1935 C CA . LEU B 1 73 ? 6.309 -21.562 -2.045 1 97.62 73 LEU B CA 1
ATOM 1936 C C . LEU B 1 73 ? 7.672 -22.141 -1.679 1 97.62 73 LEU B C 1
ATOM 1938 O O . LEU B 1 73 ? 8.633 -21.391 -1.497 1 97.62 73 LEU B O 1
ATOM 1942 N N . SER B 1 74 ? 7.75 -23.391 -1.604 1 97.44 74 SER B N 1
ATOM 1943 C CA . SER B 1 74 ? 8.992 -24.047 -1.197 1 97.44 74 SER B CA 1
ATOM 1944 C C . SER B 1 74 ? 10.047 -23.953 -2.291 1 97.44 74 SER B C 1
ATOM 1946 O O . SER B 1 74 ? 9.742 -24.125 -3.475 1 97.44 74 SER B O 1
ATOM 1948 N N . VAL B 1 75 ? 11.234 -23.656 -1.886 1 96.44 75 VAL B N 1
ATOM 1949 C CA . VAL B 1 75 ? 12.32 -23.562 -2.857 1 96.44 75 VAL B CA 1
ATOM 1950 C C . VAL B 1 75 ? 13.562 -24.266 -2.316 1 96.44 75 VAL B C 1
ATOM 1952 O O . VAL B 1 75 ? 13.719 -24.422 -1.103 1 96.44 75 VAL B O 1
ATOM 1955 N N . SER B 1 76 ? 14.242 -24.844 -3.312 1 92.19 76 SER B N 1
ATOM 1956 C CA . SER B 1 76 ? 15.539 -25.453 -3.033 1 92.19 76 SER B CA 1
ATOM 1957 C C . SER B 1 76 ? 16.625 -24.875 -3.939 1 92.19 76 SER B C 1
ATOM 1959 O O . SER B 1 76 ? 16.359 -24.531 -5.09 1 92.19 76 SER B O 1
ATOM 1961 N N . GLY B 1 77 ? 17.625 -24.281 -3.408 1 91.75 77 GLY B N 1
ATOM 1962 C CA . GLY B 1 77 ? 18.703 -23.734 -4.211 1 91.75 77 GLY B CA 1
ATOM 1963 C C . GLY B 1 77 ? 18.719 -22.219 -4.258 1 91.75 77 GLY B C 1
ATOM 1964 O O . GLY B 1 77 ? 18.109 -21.562 -3.41 1 91.75 77 GLY B O 1
ATOM 1965 N N . SER B 1 78 ? 19.422 -21.734 -5.316 1 96.31 78 SER B N 1
ATOM 1966 C CA . SER B 1 78 ? 19.672 -20.297 -5.352 1 96.31 78 SER B CA 1
ATOM 1967 C C . SER B 1 78 ? 18.766 -19.594 -6.355 1 96.31 78 SER B C 1
ATOM 1969 O O . SER B 1 78 ? 18.828 -18.375 -6.531 1 96.31 78 SER B O 1
ATOM 1971 N N . SER B 1 79 ? 17.922 -20.359 -7.008 1 97.62 79 SER B N 1
ATOM 1972 C CA . SER B 1 79 ? 16.953 -19.797 -7.945 1 97.62 79 SER B CA 1
ATOM 1973 C C . SER B 1 79 ? 15.656 -20.594 -7.961 1 97.62 79 SER B C 1
ATOM 1975 O O . SER B 1 79 ? 15.625 -21.75 -7.531 1 97.62 79 SER B O 1
ATOM 1977 N N . TYR B 1 80 ? 14.609 -19.984 -8.328 1 97.44 80 TYR B N 1
ATOM 1978 C CA . TYR B 1 80 ? 13.305 -20.625 -8.469 1 97.44 80 TYR B CA 1
ATOM 1979 C C . TYR B 1 80 ? 12.516 -20 -9.617 1 97.44 80 TYR B C 1
ATOM 1981 O O . TYR B 1 80 ? 12.508 -18.781 -9.773 1 97.44 80 TYR B O 1
ATOM 1989 N N . SER B 1 81 ? 11.922 -20.844 -10.398 1 97.56 81 SER B N 1
ATOM 1990 C CA . SER B 1 81 ? 11.07 -20.406 -11.5 1 97.56 81 SER B CA 1
ATOM 1991 C C . SER B 1 81 ? 9.594 -20.625 -11.18 1 97.56 81 SER B C 1
ATOM 1993 O O . SER B 1 81 ? 9.133 -21.766 -11.102 1 97.56 81 SER B O 1
ATOM 1995 N N . VAL B 1 82 ? 8.883 -19.531 -10.914 1 97.94 82 VAL B N 1
ATOM 1996 C CA . VAL B 1 82 ? 7.438 -19.625 -10.766 1 97.94 82 VAL B CA 1
ATOM 1997 C C . VAL B 1 82 ? 6.793 -19.922 -12.117 1 97.94 82 VAL B C 1
ATOM 1999 O O . VAL B 1 82 ? 6.926 -19.141 -13.055 1 97.94 82 VAL B O 1
ATOM 2002 N N . PRO B 1 83 ? 6.121 -21 -12.195 1 97.44 83 PRO B N 1
ATOM 2003 C CA . PRO B 1 83 ? 5.598 -21.375 -13.508 1 97.44 83 PRO B CA 1
ATOM 2004 C C . PRO B 1 83 ? 4.391 -20.531 -13.922 1 97.44 83 PRO B C 1
ATOM 2006 O O . PRO B 1 83 ? 3.727 -19.938 -13.07 1 97.44 83 PRO B O 1
ATOM 2009 N N . GLU B 1 84 ? 4.23 -20.484 -15.242 1 97.88 84 GLU B N 1
ATOM 2010 C CA . GLU B 1 84 ? 3 -19.906 -15.773 1 97.88 84 GLU B CA 1
ATOM 2011 C C . GLU B 1 84 ? 1.77 -20.609 -15.211 1 97.88 84 GLU B C 1
ATOM 2013 O O . GLU B 1 84 ? 1.761 -21.828 -15.07 1 97.88 84 GLU B O 1
ATOM 2018 N N . ASP B 1 85 ? 0.773 -19.812 -14.836 1 98.25 85 ASP B N 1
ATOM 2019 C CA . ASP B 1 85 ? -0.532 -20.281 -14.375 1 98.25 85 ASP B CA 1
ATOM 2020 C C . ASP B 1 85 ? -0.424 -20.984 -13.016 1 98.25 85 ASP B C 1
ATOM 2022 O O . ASP B 1 85 ? -1.224 -21.859 -12.695 1 98.25 85 ASP B O 1
ATOM 2026 N N . LEU B 1 86 ? 0.562 -20.609 -12.266 1 98.25 86 LEU B N 1
ATOM 2027 C CA . LEU B 1 86 ? 0.692 -21.141 -10.914 1 98.25 86 LEU B CA 1
ATOM 2028 C C . LEU B 1 86 ? -0.595 -20.938 -10.125 1 98.25 86 LEU B C 1
ATOM 2030 O O . LEU B 1 86 ? -0.991 -21.812 -9.336 1 98.25 86 LEU B O 1
ATOM 2034 N N . SER B 1 87 ? -1.216 -19.812 -10.273 1 98.44 87 SER B N 1
ATOM 2035 C CA . SER B 1 87 ? -2.373 -19.438 -9.469 1 98.44 87 SER B CA 1
ATOM 2036 C C . SER B 1 87 ? -3.471 -20.484 -9.539 1 98.44 87 SER B C 1
ATOM 2038 O O . SER B 1 87 ? -4.148 -20.75 -8.547 1 98.44 87 SER B O 1
ATOM 2040 N N . ARG B 1 88 ? -3.613 -21.078 -10.648 1 97.44 88 ARG B N 1
ATOM 2041 C CA . ARG B 1 88 ? -4.699 -22.031 -10.828 1 97.44 88 ARG B CA 1
ATOM 2042 C C . ARG B 1 88 ? -4.184 -23.469 -10.758 1 97.44 88 ARG B C 1
ATOM 2044 O O . ARG B 1 88 ? -4.93 -24.406 -11.023 1 97.44 88 ARG B O 1
ATOM 2051 N N . ASN B 1 89 ? -2.895 -23.578 -10.484 1 93.44 89 ASN B N 1
ATOM 2052 C CA . ASN B 1 89 ? -2.307 -24.906 -10.383 1 93.44 89 ASN B CA 1
ATOM 2053 C C . ASN B 1 89 ? -2.688 -25.578 -9.07 1 93.44 89 ASN B C 1
ATOM 2055 O O . ASN B 1 89 ? -2.055 -25.344 -8.039 1 93.44 89 ASN B O 1
ATOM 2059 N N . THR B 1 90 ? -3.59 -26.422 -9.031 1 84.69 90 THR B N 1
ATOM 2060 C CA . THR B 1 90 ? -4.137 -27.062 -7.836 1 84.69 90 THR B CA 1
ATOM 2061 C C . THR B 1 90 ? -3.121 -28.016 -7.215 1 84.69 90 THR B C 1
ATOM 2063 O O . THR B 1 90 ? -3.268 -28.422 -6.059 1 84.69 90 THR B O 1
ATOM 2066 N N . GLY B 1 91 ? -2.1 -28.328 -7.938 1 86.44 91 GLY B N 1
ATOM 2067 C CA . GLY B 1 91 ? -1.083 -29.234 -7.426 1 86.44 91 GLY B CA 1
ATOM 2068 C C . GLY B 1 91 ? 0.053 -28.516 -6.719 1 86.44 91 GLY B C 1
ATOM 2069 O O . GLY B 1 91 ? 0.86 -29.141 -6.031 1 86.44 91 GLY B O 1
ATOM 2070 N N . ALA B 1 92 ? 0.076 -27.297 -6.934 1 86.38 92 ALA B N 1
ATOM 2071 C CA . ALA B 1 92 ? 1.146 -26.516 -6.309 1 86.38 92 ALA B CA 1
ATOM 2072 C C . ALA B 1 92 ? 0.9 -26.344 -4.812 1 86.38 92 ALA B C 1
ATOM 2074 O O . ALA B 1 92 ? -0.238 -26.141 -4.387 1 86.38 92 ALA B O 1
ATOM 2075 N N . GLU B 1 93 ? 1.942 -26.5 -4.09 1 92.38 93 GLU B N 1
ATOM 2076 C CA . GLU B 1 93 ? 1.852 -26.391 -2.639 1 92.38 93 GLU B CA 1
ATOM 2077 C C . GLU B 1 93 ? 2.215 -24.984 -2.168 1 92.38 93 GLU B C 1
ATOM 2079 O O . GLU B 1 93 ? 3.342 -24.734 -1.731 1 92.38 93 GLU B O 1
ATOM 2084 N N . PHE B 1 94 ? 1.354 -24.156 -2.146 1 97.12 94 PHE B N 1
ATOM 2085 C CA . PHE B 1 94 ? 1.461 -22.812 -1.59 1 97.12 94 PHE B CA 1
ATOM 2086 C C . PHE B 1 94 ? 0.084 -22.266 -1.232 1 97.12 94 PHE B C 1
ATOM 2088 O O . PHE B 1 94 ? -0.935 -22.891 -1.52 1 97.12 94 PHE B O 1
ATOM 2095 N N . VAL B 1 95 ? -0.008 -21.203 -0.517 1 98.12 95 VAL B N 1
ATOM 2096 C CA . VAL B 1 95 ? -1.283 -20.594 -0.145 1 98.12 95 VAL B CA 1
ATOM 2097 C C . VAL B 1 95 ? -1.42 -19.234 -0.807 1 98.12 95 VAL B C 1
ATOM 2099 O O . VAL B 1 95 ? -0.422 -18.547 -1.036 1 98.12 95 VAL B O 1
ATOM 2102 N N . GLN B 1 96 ? -2.625 -18.906 -1.124 1 98.75 96 GLN B N 1
ATOM 2103 C CA . GLN B 1 96 ? -2.918 -17.641 -1.784 1 98.75 96 GLN B CA 1
ATOM 2104 C C . GLN B 1 96 ? -3.809 -16.766 -0.914 1 98.75 96 GLN B C 1
ATOM 2106 O O . GLN B 1 96 ? -4.68 -17.266 -0.201 1 98.75 96 GLN B O 1
ATOM 2111 N N . GLY B 1 97 ? -3.494 -15.445 -0.952 1 98.88 97 GLY B N 1
ATOM 2112 C CA . GLY B 1 97 ? -4.281 -14.477 -0.2 1 98.88 97 GLY B CA 1
ATOM 2113 C C . GLY B 1 97 ? -5.395 -13.852 -1.017 1 98.88 97 GLY B C 1
ATOM 2114 O O . GLY B 1 97 ? -5.516 -14.117 -2.215 1 98.88 97 GLY B O 1
ATOM 2115 N N . LYS B 1 98 ? -6.172 -13.039 -0.348 1 98.88 98 LYS B N 1
ATOM 2116 C CA . LYS B 1 98 ? -7.262 -12.312 -0.997 1 98.88 98 LYS B CA 1
ATOM 2117 C C . LYS B 1 98 ? -6.742 -11.102 -1.76 1 98.88 98 LYS B C 1
ATOM 2119 O O . LYS B 1 98 ? -5.918 -10.344 -1.242 1 98.88 98 LYS B O 1
ATOM 2124 N N . ASN B 1 99 ? -7.207 -11.031 -2.996 1 98.88 99 ASN B N 1
ATOM 2125 C CA . ASN B 1 99 ? -6.988 -9.812 -3.766 1 98.88 99 ASN B CA 1
ATOM 2126 C C . ASN B 1 99 ? -8.117 -8.805 -3.559 1 98.88 99 ASN B C 1
ATOM 2128 O O . ASN B 1 99 ? -9.023 -9.039 -2.754 1 98.88 99 ASN B O 1
ATOM 2132 N N . SER B 1 100 ? -8.07 -7.668 -4.203 1 98.75 100 SER B N 1
ATOM 2133 C CA . SER B 1 100 ? -9 -6.57 -3.949 1 98.75 100 SER B CA 1
ATOM 2134 C C . SER B 1 100 ? -10.391 -6.879 -4.504 1 98.75 100 SER B C 1
ATOM 2136 O O . SER B 1 100 ? -11.359 -6.191 -4.176 1 98.75 100 SER B O 1
ATOM 2138 N N . PHE B 1 101 ? -10.539 -7.965 -5.305 1 98.56 101 PHE B N 1
ATOM 2139 C CA . PHE B 1 101 ? -11.852 -8.359 -5.793 1 98.56 101 PHE B CA 1
ATOM 2140 C C . PHE B 1 101 ? -12.711 -8.906 -4.656 1 98.56 101 PHE B C 1
ATOM 2142 O O . PHE B 1 101 ? -13.922 -9.078 -4.809 1 98.56 101 PHE B O 1
ATOM 2149 N N . SER B 1 102 ? -12.117 -9.078 -3.512 1 98.56 102 SER B N 1
ATOM 2150 C CA . SER B 1 102 ? -12.852 -9.516 -2.334 1 98.56 102 SER B CA 1
ATOM 2151 C C . SER B 1 102 ? -13.555 -8.344 -1.647 1 98.56 102 SER B C 1
ATOM 2153 O O . SER B 1 102 ? -14.227 -8.531 -0.631 1 98.56 102 SER B O 1
ATOM 2155 N N . SER B 1 103 ? -13.477 -7.191 -2.139 1 98.44 103 SER B N 1
ATOM 2156 C CA . SER B 1 103 ? -13.945 -5.988 -1.459 1 98.44 103 SER B CA 1
ATOM 2157 C C . SER B 1 103 ? -15.469 -5.965 -1.37 1 98.44 103 SER B C 1
ATOM 2159 O O . SER B 1 103 ? -16.156 -6.195 -2.367 1 98.44 103 SER B O 1
ATOM 2161 N N . PRO B 1 104 ? -15.969 -5.605 -0.183 1 97.31 104 PRO B N 1
ATOM 2162 C CA . PRO B 1 104 ? -17.422 -5.41 -0.055 1 97.31 104 PRO B CA 1
ATOM 2163 C C . PRO B 1 104 ? -17.906 -4.125 -0.722 1 97.31 104 PRO B C 1
ATOM 2165 O O . PRO B 1 104 ? -19.109 -3.9 -0.832 1 97.31 104 PRO B O 1
ATOM 2168 N N . LEU B 1 105 ? -17 -3.279 -1.191 1 96.69 105 LEU B N 1
ATOM 2169 C CA . LEU B 1 105 ? -17.359 -2.016 -1.819 1 96.69 105 LEU B CA 1
ATOM 2170 C C . LEU B 1 105 ? -17.719 -2.221 -3.287 1 96.69 105 LEU B C 1
ATOM 2172 O O . LEU B 1 105 ? -18.266 -1.318 -3.93 1 96.69 105 LEU B O 1
ATOM 2176 N N . LEU B 1 106 ? -17.359 -3.414 -3.762 1 96.38 106 LEU B N 1
ATOM 2177 C CA . LEU B 1 106 ? -17.656 -3.701 -5.16 1 96.38 106 LEU B CA 1
ATOM 2178 C C . LEU B 1 106 ? -19.109 -4.098 -5.34 1 96.38 106 LEU B C 1
ATOM 2180 O O . LEU B 1 106 ? -19.703 -4.742 -4.469 1 96.38 106 LEU B O 1
ATOM 2184 N N . GLY B 1 107 ? -19.75 -3.719 -6.398 1 92.38 107 GLY B N 1
ATOM 2185 C CA . GLY B 1 107 ? -21.156 -3.949 -6.656 1 92.38 107 GLY B CA 1
ATOM 2186 C C . GLY B 1 107 ? -21.469 -5.387 -7.031 1 92.38 107 GLY B C 1
ATOM 2187 O O . GLY B 1 107 ? -22.641 -5.77 -7.125 1 92.38 107 GLY B O 1
ATOM 2188 N N . GLU B 1 108 ? -20.484 -6.148 -7.355 1 93.62 108 GLU B N 1
ATOM 2189 C CA . GLU B 1 108 ? -20.641 -7.531 -7.785 1 93.62 108 GLU B CA 1
ATOM 2190 C C . GLU B 1 108 ? -19.859 -8.484 -6.887 1 93.62 108 GLU B C 1
ATOM 2192 O O . GLU B 1 108 ? -18.922 -8.07 -6.203 1 93.62 108 GLU B O 1
ATOM 2197 N N . ASP B 1 109 ? -20.375 -9.688 -6.836 1 96.06 109 ASP B N 1
ATOM 2198 C CA . ASP B 1 109 ? -19.672 -10.727 -6.09 1 96.06 109 ASP B CA 1
ATOM 2199 C C . ASP B 1 109 ? -18.562 -11.359 -6.934 1 96.06 109 ASP B C 1
ATOM 2201 O O . ASP B 1 109 ? -18.828 -12.016 -7.941 1 96.06 109 ASP B O 1
ATOM 2205 N N . PHE B 1 110 ? -17.359 -11.18 -6.535 1 97.94 110 PHE B N 1
ATOM 2206 C CA . PHE B 1 110 ? -16.219 -11.703 -7.277 1 97.94 110 PHE B CA 1
ATOM 2207 C C . PHE B 1 110 ? -15.516 -12.805 -6.488 1 97.94 110 PHE B C 1
ATOM 2209 O O . PHE B 1 110 ? -14.312 -13.023 -6.656 1 97.94 110 PHE B O 1
ATOM 2216 N N . SER B 1 111 ? -16.219 -13.461 -5.57 1 96.94 111 SER B N 1
ATOM 2217 C CA . SER B 1 111 ? -15.641 -14.438 -4.652 1 96.94 111 SER B CA 1
ATOM 2218 C C . SER B 1 111 ? -14.914 -15.539 -5.41 1 96.94 111 SER B C 1
ATOM 2220 O O . SER B 1 111 ? -13.93 -16.094 -4.91 1 96.94 111 SER B O 1
ATOM 2222 N N . GLU B 1 112 ? -15.344 -15.797 -6.68 1 97.5 112 GLU B N 1
ATOM 2223 C CA . GLU B 1 112 ? -14.766 -16.891 -7.457 1 97.5 112 GLU B CA 1
ATOM 2224 C C . GLU B 1 112 ? -13.305 -16.594 -7.809 1 97.5 112 GLU B C 1
ATOM 2226 O O . GLU B 1 112 ? -12.523 -17.516 -8.031 1 97.5 112 GLU B O 1
ATOM 2231 N N . ILE B 1 113 ? -12.945 -15.305 -7.852 1 98.44 113 ILE B N 1
ATOM 2232 C CA . ILE B 1 113 ? -11.594 -14.977 -8.289 1 98.44 113 ILE B CA 1
ATOM 2233 C C . ILE B 1 113 ? -10.859 -14.227 -7.184 1 98.44 113 ILE B C 1
ATOM 2235 O O . ILE B 1 113 ? -9.758 -13.703 -7.398 1 98.44 113 ILE B O 1
ATOM 2239 N N . ALA B 1 114 ? -11.383 -14.172 -6 1 98.56 114 ALA B N 1
ATOM 2240 C CA . ALA B 1 114 ? -10.914 -13.281 -4.941 1 98.56 114 ALA B CA 1
ATOM 2241 C C . ALA B 1 114 ? -9.625 -13.812 -4.312 1 98.56 114 ALA B C 1
ATOM 2243 O O . ALA B 1 114 ? -8.945 -13.086 -3.582 1 98.56 114 ALA B O 1
ATOM 2244 N N . THR B 1 115 ? -9.281 -15.07 -4.52 1 98.38 115 THR B N 1
ATOM 2245 C CA . THR B 1 115 ? -8.047 -15.641 -3.998 1 98.38 115 THR B CA 1
ATOM 2246 C C . THR B 1 115 ? -7.164 -16.156 -5.133 1 98.38 115 THR B C 1
ATOM 2248 O O . THR B 1 115 ? -6.371 -17.078 -4.945 1 98.38 115 THR B O 1
ATOM 2251 N N . LEU B 1 116 ? -7.328 -15.586 -6.34 1 98.5 116 LEU B N 1
ATOM 2252 C CA . LEU B 1 116 ? -6.547 -15.914 -7.523 1 98.5 116 LEU B CA 1
ATOM 2253 C C . LEU B 1 116 ? -5.762 -14.703 -8.016 1 98.5 116 LEU B C 1
ATOM 2255 O O . LEU B 1 116 ? -5.98 -13.586 -7.539 1 98.5 116 LEU B O 1
ATOM 2259 N N . PHE B 1 117 ? -4.797 -15.039 -8.828 1 98.81 117 PHE B N 1
ATOM 2260 C CA . PHE B 1 117 ? -4.258 -13.977 -9.68 1 98.81 117 PHE B CA 1
ATOM 2261 C C . PHE B 1 117 ? -5.352 -13.383 -10.555 1 98.81 117 PHE B C 1
ATOM 2263 O O . PHE B 1 117 ? -6.125 -14.109 -11.18 1 98.81 117 PHE B O 1
ATOM 2270 N N . VAL B 1 118 ? -5.477 -12.117 -10.5 1 98.81 118 VAL B N 1
ATOM 2271 C CA . VAL B 1 118 ? -6.273 -11.406 -11.492 1 98.81 118 VAL B CA 1
ATOM 2272 C C . VAL B 1 118 ? -5.379 -10.453 -12.289 1 98.81 118 VAL B C 1
ATOM 2274 O O . VAL B 1 118 ? -4.742 -9.57 -11.711 1 98.81 118 VAL B O 1
ATOM 2277 N N . GLY B 1 119 ? -5.309 -10.633 -13.57 1 98.44 119 GLY B N 1
ATOM 2278 C CA . GLY B 1 119 ? -4.344 -9.945 -14.414 1 98.44 119 GLY B CA 1
ATOM 2279 C C . GLY B 1 119 ? -4.695 -8.492 -14.664 1 98.44 119 GLY B C 1
ATOM 2280 O O . GLY B 1 119 ? -5.785 -8.039 -14.297 1 98.44 119 GLY B O 1
ATOM 2281 N N . PRO B 1 120 ? -3.783 -7.766 -15.25 1 97.62 120 PRO B N 1
ATOM 2282 C CA . PRO B 1 120 ? -3.926 -6.332 -15.508 1 97.62 120 PRO B CA 1
ATOM 2283 C C . PRO B 1 120 ? -5.02 -6.023 -16.531 1 97.62 120 PRO B C 1
ATOM 2285 O O . PRO B 1 120 ? -5.008 -6.566 -17.641 1 97.62 120 PRO B O 1
ATOM 2288 N N . THR B 1 121 ? -5.922 -5.125 -16.203 1 97.06 121 THR B N 1
ATOM 2289 C CA . THR B 1 121 ? -6.883 -4.523 -17.125 1 97.06 121 THR B CA 1
ATOM 2290 C C . THR B 1 121 ? -7.07 -3.041 -16.812 1 97.06 121 THR B C 1
ATOM 2292 O O . THR B 1 121 ? -8.195 -2.594 -16.547 1 97.06 121 THR B O 1
ATOM 2295 N N . PRO B 1 122 ? -6 -2.25 -16.859 1 97.69 122 PRO B N 1
ATOM 2296 C CA . PRO B 1 122 ? -6.129 -0.836 -16.5 1 97.69 122 PRO B CA 1
ATOM 2297 C C . PRO B 1 122 ? -7.105 -0.082 -17.391 1 97.69 122 PRO B C 1
ATOM 2299 O O . PRO B 1 122 ? -7.012 -0.167 -18.625 1 97.69 122 PRO B O 1
ATOM 2302 N N . PRO B 1 123 ? -7.949 0.683 -16.828 1 96.94 123 PRO B N 1
ATOM 2303 C CA . PRO B 1 123 ? -9.07 1.246 -17.594 1 96.94 123 PRO B CA 1
ATOM 2304 C C . PRO B 1 123 ? -8.734 2.592 -18.234 1 96.94 123 PRO B C 1
ATOM 2306 O O . PRO B 1 123 ? -9.5 3.1 -19.047 1 96.94 123 PRO B O 1
ATOM 2309 N N . ASP B 1 124 ? -7.633 3.262 -17.906 1 97.69 124 ASP B N 1
ATOM 2310 C CA . ASP B 1 124 ? -7.422 4.656 -18.281 1 97.69 124 ASP B CA 1
ATOM 2311 C C . ASP B 1 124 ? -6.121 4.82 -19.062 1 97.69 124 ASP B C 1
ATOM 2313 O O . ASP B 1 124 ? -6.07 5.562 -20.047 1 97.69 124 ASP B O 1
ATOM 2317 N N . LYS B 1 125 ? -5.023 4.09 -18.688 1 98.19 125 LYS B N 1
ATOM 2318 C CA . LYS B 1 125 ? -3.688 4.105 -19.281 1 98.19 125 LYS B CA 1
ATOM 2319 C C . LYS B 1 125 ? -2.877 2.891 -18.828 1 98.19 125 LYS B C 1
ATOM 2321 O O . LYS B 1 125 ? -3.381 2.035 -18.109 1 98.19 125 LYS B O 1
ATOM 2326 N N . ASP B 1 126 ? -1.71 2.717 -19.344 1 98.25 126 ASP B N 1
ATOM 2327 C CA . ASP B 1 126 ? -0.832 1.682 -18.812 1 98.25 126 ASP B CA 1
ATOM 2328 C C . ASP B 1 126 ? -0.604 1.878 -17.312 1 98.25 126 ASP B C 1
ATOM 2330 O O . ASP B 1 126 ? -0.492 3.012 -16.844 1 98.25 126 ASP B O 1
ATOM 2334 N N . HIS B 1 127 ? -0.661 0.846 -16.594 1 98.81 127 HIS B N 1
ATOM 2335 C CA . HIS B 1 127 ? -0.353 0.871 -15.172 1 98.81 127 HIS B CA 1
ATOM 2336 C C . HIS B 1 127 ? 0.931 0.104 -14.875 1 98.81 127 HIS B C 1
ATOM 2338 O O . HIS B 1 127 ? 1.293 -0.819 -15.609 1 98.81 127 HIS B O 1
ATOM 2344 N N . ARG B 1 128 ? 1.622 0.519 -13.898 1 98.75 128 ARG B N 1
ATOM 2345 C CA . ARG B 1 128 ? 2.686 -0.276 -13.297 1 98.75 128 ARG B CA 1
ATOM 2346 C C . ARG B 1 128 ? 2.129 -1.227 -12.242 1 98.75 128 ARG B C 1
ATOM 2348 O O . ARG B 1 128 ? 1.309 -0.83 -11.414 1 98.75 128 ARG B O 1
ATOM 2355 N N . TYR B 1 129 ? 2.504 -2.459 -12.281 1 98.81 129 TYR B N 1
ATOM 2356 C CA . TYR B 1 129 ? 2.195 -3.486 -11.297 1 98.81 129 TYR B CA 1
ATOM 2357 C C . TYR B 1 129 ? 3.451 -3.916 -10.547 1 98.81 129 TYR B C 1
ATOM 2359 O O . TYR B 1 129 ? 4.383 -4.457 -11.148 1 98.81 129 TYR B O 1
ATOM 2367 N N . THR B 1 130 ? 3.447 -3.627 -9.289 1 98.88 130 THR B N 1
ATOM 2368 C CA . THR B 1 130 ? 4.637 -3.879 -8.484 1 98.88 130 THR B CA 1
ATOM 2369 C C . THR B 1 130 ? 4.621 -5.301 -7.93 1 98.88 130 THR B C 1
ATOM 2371 O O . THR B 1 130 ? 3.785 -5.641 -7.09 1 98.88 130 THR B O 1
ATOM 2374 N N . LEU B 1 131 ? 5.523 -6.121 -8.43 1 98.94 131 LEU B N 1
ATOM 2375 C CA . LEU B 1 131 ? 5.758 -7.453 -7.883 1 98.94 131 LEU B CA 1
ATOM 2376 C C . LEU B 1 131 ? 6.848 -7.418 -6.812 1 98.94 131 LEU B C 1
ATOM 2378 O O . LEU B 1 131 ? 7.969 -6.977 -7.078 1 98.94 131 LEU B O 1
ATOM 2382 N N . THR B 1 132 ? 6.496 -7.742 -5.617 1 98.94 132 THR B N 1
ATOM 2383 C CA . THR B 1 132 ? 7.453 -7.902 -4.527 1 98.94 132 THR B CA 1
ATOM 2384 C C . THR B 1 132 ? 7.578 -9.367 -4.129 1 98.94 132 THR B C 1
ATOM 2386 O O . THR B 1 132 ? 6.574 -10.062 -3.961 1 98.94 132 THR B O 1
ATOM 2389 N N . VAL B 1 133 ? 8.828 -9.82 -4 1 98.94 133 VAL B N 1
ATOM 2390 C CA . VAL B 1 133 ? 9.086 -11.195 -3.584 1 98.94 133 VAL B CA 1
ATOM 2391 C C . VAL B 1 133 ? 9.938 -11.203 -2.318 1 98.94 133 VAL B C 1
ATOM 2393 O O . VAL B 1 133 ? 10.898 -10.43 -2.207 1 98.94 133 VAL B O 1
ATOM 2396 N N . TYR B 1 134 ? 9.586 -12.008 -1.38 1 98.88 134 TYR B N 1
ATOM 2397 C CA . TYR B 1 134 ? 10.289 -12.188 -0.114 1 98.88 134 TYR B CA 1
ATOM 2398 C C . TYR B 1 134 ? 10.914 -13.57 -0.021 1 98.88 134 TYR B C 1
ATOM 2400 O O . TYR B 1 134 ? 10.219 -14.578 -0.189 1 98.88 134 TYR B O 1
ATOM 2408 N N . ALA B 1 135 ? 12.211 -13.648 0.206 1 98.88 135 ALA B N 1
ATOM 2409 C CA . ALA B 1 135 ? 12.891 -14.891 0.54 1 98.88 135 ALA B CA 1
ATOM 2410 C C . ALA B 1 135 ? 12.859 -15.148 2.045 1 98.88 135 ALA B C 1
ATOM 2412 O O . ALA B 1 135 ? 13.312 -14.312 2.83 1 98.88 135 ALA B O 1
ATOM 2413 N N . LEU B 1 136 ? 12.359 -16.297 2.396 1 98.75 136 LEU B N 1
ATOM 2414 C CA . LEU B 1 136 ? 12.094 -16.547 3.809 1 98.75 136 LEU B CA 1
ATOM 2415 C C . LEU B 1 136 ? 12.883 -17.75 4.309 1 98.75 136 LEU B C 1
ATOM 2417 O O . LEU B 1 136 ? 13.023 -18.75 3.59 1 98.75 136 LEU B O 1
ATOM 2421 N N . SER B 1 137 ? 13.289 -17.734 5.562 1 98 137 SER B N 1
ATOM 2422 C CA . SER B 1 137 ? 14.039 -18.812 6.195 1 98 137 SER B CA 1
ATOM 2423 C C . SER B 1 137 ? 13.109 -19.906 6.711 1 98 137 SER B C 1
ATOM 2425 O O . SER B 1 137 ? 13.539 -21.047 6.945 1 98 137 SER B O 1
ATOM 2427 N N . GLU B 1 138 ? 11.867 -19.578 6.918 1 97.94 138 GLU B N 1
ATOM 2428 C CA . GLU B 1 138 ? 10.844 -20.469 7.453 1 97.94 138 GLU B CA 1
ATOM 2429 C C . GLU B 1 138 ? 9.477 -20.156 6.852 1 97.94 138 GLU B C 1
ATOM 2431 O O . GLU B 1 138 ? 9.266 -19.062 6.309 1 97.94 138 GLU B O 1
ATOM 2436 N N . PRO B 1 139 ? 8.57 -21.141 6.895 1 98.06 139 PRO B N 1
ATOM 2437 C CA . PRO B 1 139 ? 7.23 -20.859 6.387 1 98.06 139 PRO B CA 1
ATOM 2438 C C . PRO B 1 139 ? 6.453 -19.891 7.273 1 98.06 139 PRO B C 1
ATOM 2440 O O . PRO B 1 139 ? 6.844 -19.641 8.422 1 98.06 139 PRO B O 1
ATOM 2443 N N . VAL B 1 140 ? 5.492 -19.312 6.691 1 98.62 140 VAL B N 1
ATOM 2444 C CA . VAL B 1 140 ? 4.617 -18.438 7.477 1 98.62 140 VAL B CA 1
ATOM 2445 C C . VAL B 1 140 ? 3.346 -19.203 7.855 1 98.62 140 VAL B C 1
ATOM 2447 O O . VAL B 1 140 ? 2.92 -20.109 7.137 1 98.62 140 VAL B O 1
ATOM 2450 N N . ASN B 1 141 ? 2.752 -18.812 8.992 1 98.31 141 ASN B N 1
ATOM 2451 C CA . ASN B 1 141 ? 1.497 -19.406 9.445 1 98.31 141 ASN B CA 1
ATOM 2452 C C . ASN B 1 141 ? 0.29 -18.656 8.883 1 98.31 141 ASN B C 1
ATOM 2454 O O . ASN B 1 141 ? -0.409 -17.953 9.617 1 98.31 141 ASN B O 1
ATOM 2458 N N . LEU B 1 142 ? 0.038 -18.812 7.637 1 98.62 142 LEU B N 1
ATOM 2459 C CA . LEU B 1 142 ? -1.073 -18.203 6.902 1 98.62 142 LEU B CA 1
ATOM 2460 C C . LEU B 1 142 ? -1.897 -19.281 6.199 1 98.62 142 LEU B C 1
ATOM 2462 O O . LEU B 1 142 ? -1.354 -20.297 5.754 1 98.62 142 LEU B O 1
ATOM 2466 N N . GLN B 1 143 ? -3.152 -19.047 6.176 1 97.88 143 GLN B N 1
ATOM 2467 C CA . GLN B 1 143 ? -4.07 -19.938 5.473 1 97.88 143 GLN B CA 1
ATOM 2468 C C . GLN B 1 143 ? -4.609 -19.281 4.207 1 97.88 143 GLN B C 1
ATOM 2470 O O . GLN B 1 143 ? -4.461 -18.062 4.016 1 97.88 143 GLN B O 1
ATOM 2475 N N . GLU B 1 144 ? -5.184 -20.141 3.383 1 98 144 GLU B N 1
ATOM 2476 C CA . GLU B 1 144 ? -5.836 -19.609 2.189 1 98 144 GLU B CA 1
ATOM 2477 C C . GLU B 1 144 ? -6.773 -18.453 2.537 1 98 144 GLU B C 1
ATOM 2479 O O . GLU B 1 144 ? -7.523 -18.531 3.512 1 98 144 GLU B O 1
ATOM 2484 N N . GLY B 1 145 ? -6.629 -17.406 1.786 1 98.62 145 GLY B N 1
ATOM 2485 C CA . GLY B 1 145 ? -7.539 -16.281 1.998 1 98.62 145 GLY B CA 1
ATOM 2486 C C . GLY B 1 145 ? -6.992 -15.242 2.955 1 98.62 145 GLY B C 1
ATOM 2487 O O . GLY B 1 145 ? -7.727 -14.367 3.416 1 98.62 145 GLY B O 1
ATOM 2488 N N . PHE B 1 146 ? -5.668 -15.328 3.275 1 98.88 146 PHE B N 1
ATOM 2489 C CA . PHE B 1 146 ? -5.082 -14.297 4.125 1 98.88 146 PHE B CA 1
ATOM 2490 C C . PHE B 1 146 ? -5.062 -12.953 3.408 1 98.88 146 PHE B C 1
ATOM 2492 O O . PHE B 1 146 ? -5.234 -12.891 2.188 1 98.88 146 PHE B O 1
ATOM 2499 N N . TYR B 1 147 ? -4.875 -11.891 4.188 1 98.94 147 TYR B N 1
ATOM 2500 C CA . TYR B 1 147 ? -4.832 -10.539 3.639 1 98.94 147 TYR B CA 1
ATOM 2501 C C . TYR B 1 147 ? -3.404 -10.016 3.602 1 98.94 147 TYR B C 1
ATOM 2503 O O . TYR B 1 147 ? -2.523 -10.531 4.289 1 98.94 147 TYR B O 1
ATOM 2511 N N . LEU B 1 148 ? -3.219 -9 2.754 1 98.94 148 LEU B N 1
ATOM 2512 C CA . LEU B 1 148 ? -1.882 -8.453 2.547 1 98.94 148 LEU B CA 1
ATOM 2513 C C . LEU B 1 148 ? -1.27 -8 3.869 1 98.94 148 LEU B C 1
ATOM 2515 O O . LEU B 1 148 ? -0.075 -8.195 4.105 1 98.94 148 LEU B O 1
ATOM 2519 N N . ASN B 1 149 ? -2.061 -7.297 4.766 1 98.88 149 ASN B N 1
ATOM 2520 C CA . ASN B 1 149 ? -1.503 -6.875 6.047 1 98.88 149 ASN B CA 1
ATOM 2521 C C . ASN B 1 149 ? -1.007 -8.07 6.859 1 98.88 149 ASN B C 1
ATOM 2523 O O . ASN B 1 149 ? 0.027 -7.98 7.523 1 98.88 149 ASN B O 1
ATOM 2527 N N . GLN B 1 150 ? -1.688 -9.203 6.781 1 98.88 150 GLN B N 1
ATOM 2528 C CA . GLN B 1 150 ? -1.272 -10.414 7.473 1 98.88 150 GLN B CA 1
ATOM 2529 C C . GLN B 1 150 ? 0.002 -10.992 6.863 1 98.88 150 GLN B C 1
ATOM 2531 O O . GLN B 1 150 ? 0.865 -11.5 7.578 1 98.88 150 GLN B O 1
ATOM 2536 N N . LEU B 1 151 ? 0.092 -10.969 5.562 1 98.94 151 LEU B N 1
ATOM 2537 C CA . LEU B 1 151 ? 1.322 -11.391 4.902 1 98.94 151 LEU B CA 1
ATOM 2538 C C . LEU B 1 151 ? 2.512 -10.57 5.395 1 98.94 151 LEU B C 1
ATOM 2540 O O . LEU B 1 151 ? 3.541 -11.133 5.781 1 98.94 151 LEU B O 1
ATOM 2544 N N . LEU B 1 152 ? 2.346 -9.242 5.379 1 98.75 152 LEU B N 1
ATOM 2545 C CA . LEU B 1 152 ? 3.428 -8.344 5.773 1 98.75 152 LEU B CA 1
ATOM 2546 C C . LEU B 1 152 ? 3.855 -8.609 7.215 1 98.75 152 LEU B C 1
ATOM 2548 O O . LEU B 1 152 ? 5.051 -8.617 7.52 1 98.75 152 LEU B O 1
ATOM 2552 N N . ASP B 1 153 ? 2.941 -8.875 8.07 1 98.5 153 ASP B N 1
ATOM 2553 C CA . ASP B 1 153 ? 3.258 -9.227 9.453 1 98.5 153 ASP B CA 1
ATOM 2554 C C . ASP B 1 153 ? 4.012 -10.547 9.531 1 98.5 153 ASP B C 1
ATOM 2556 O O . ASP B 1 153 ? 5.008 -10.664 10.242 1 98.5 153 ASP B O 1
ATOM 2560 N N . ALA B 1 154 ? 3.502 -11.477 8.781 1 98.75 154 ALA B N 1
ATOM 2561 C CA . ALA B 1 154 ? 3.988 -12.852 8.898 1 98.75 154 ALA B CA 1
ATOM 2562 C C . ALA B 1 154 ? 5.426 -12.969 8.406 1 98.75 154 ALA B C 1
ATOM 2564 O O . ALA B 1 154 ? 6.199 -13.781 8.914 1 98.75 154 ALA B O 1
ATOM 2565 N N . VAL B 1 155 ? 5.793 -12.125 7.434 1 98.62 155 VAL B N 1
ATOM 2566 C CA . VAL B 1 155 ? 7.105 -12.297 6.816 1 98.62 155 VAL B CA 1
ATOM 2567 C C . VAL B 1 155 ? 8.133 -11.414 7.527 1 98.62 155 VAL B C 1
ATOM 2569 O O . VAL B 1 155 ? 9.336 -11.594 7.34 1 98.62 155 VAL B O 1
ATOM 2572 N N . SER B 1 156 ? 7.719 -10.453 8.352 1 97.44 156 SER B N 1
ATOM 2573 C CA . SER B 1 156 ? 8.547 -9.344 8.82 1 97.44 156 SER B CA 1
ATOM 2574 C C . SER B 1 156 ? 9.797 -9.844 9.539 1 97.44 156 SER B C 1
ATOM 2576 O O . SER B 1 156 ? 10.875 -9.273 9.383 1 97.44 156 SER B O 1
ATOM 2578 N N . ASP B 1 157 ? 9.805 -10.891 10.305 1 97.12 157 ASP B N 1
ATOM 2579 C CA . ASP B 1 157 ? 10.938 -11.367 11.086 1 97.12 157 ASP B CA 1
ATOM 2580 C C . ASP B 1 157 ? 11.594 -12.57 10.414 1 97.12 157 ASP B C 1
ATOM 2582 O O . ASP B 1 157 ? 12.453 -13.227 11.008 1 97.12 157 ASP B O 1
ATOM 2586 N N . LYS B 1 158 ? 11.18 -12.883 9.219 1 98.19 158 LYS B N 1
ATOM 2587 C CA . LYS B 1 158 ? 11.656 -14.109 8.578 1 98.19 158 LYS B CA 1
ATOM 2588 C C . LYS B 1 158 ? 12.359 -13.805 7.254 1 98.19 158 LYS B C 1
ATOM 2590 O O . LYS B 1 158 ? 12.883 -14.703 6.598 1 98.19 158 LYS B O 1
ATOM 2595 N N . ILE B 1 159 ? 12.352 -12.562 6.848 1 98.62 159 ILE B N 1
ATOM 2596 C CA . ILE B 1 159 ? 12.875 -12.148 5.551 1 98.62 159 ILE B CA 1
ATOM 2597 C C . ILE B 1 159 ? 14.398 -12.234 5.555 1 98.62 159 ILE B C 1
ATOM 2599 O O . ILE B 1 159 ? 15.055 -11.648 6.422 1 98.62 159 ILE B O 1
ATOM 2603 N N . LEU B 1 160 ? 14.883 -12.93 4.664 1 98.62 160 LEU B N 1
ATOM 2604 C CA . LEU B 1 160 ? 16.312 -12.945 4.395 1 98.62 160 LEU B CA 1
ATOM 2605 C C . LEU B 1 160 ? 16.688 -11.883 3.365 1 98.62 160 LEU B C 1
ATOM 2607 O O . LEU B 1 160 ? 17.766 -11.297 3.438 1 98.62 160 LEU B O 1
ATOM 2611 N N . SER B 1 161 ? 15.852 -11.727 2.385 1 98.5 161 SER B N 1
ATOM 2612 C CA . SER B 1 161 ? 15.984 -10.742 1.319 1 98.5 161 SER B CA 1
ATOM 2613 C C . SER B 1 161 ? 14.648 -10.492 0.632 1 98.5 161 SER B C 1
ATOM 2615 O O . SER B 1 161 ? 13.734 -11.312 0.726 1 98.5 161 SER B O 1
ATOM 2617 N N . SER B 1 162 ? 14.539 -9.375 0.045 1 98.69 162 SER B N 1
ATOM 2618 C CA . SER B 1 162 ? 13.383 -9.062 -0.789 1 98.69 162 SER B CA 1
ATOM 2619 C C . SER B 1 162 ? 13.797 -8.344 -2.064 1 98.69 162 SER B C 1
ATOM 2621 O O . SER B 1 162 ? 14.883 -7.762 -2.129 1 98.69 162 SER B O 1
ATOM 2623 N N . ALA B 1 163 ? 13 -8.438 -3.072 1 98.69 163 ALA B N 1
ATOM 2624 C CA . ALA B 1 163 ? 13.188 -7.742 -4.344 1 98.69 163 ALA B CA 1
ATOM 2625 C C . ALA B 1 163 ? 11.859 -7.277 -4.922 1 98.69 163 ALA B C 1
ATOM 2627 O O . ALA B 1 163 ? 10.805 -7.844 -4.609 1 98.69 163 ALA B O 1
ATOM 2628 N N . GLN B 1 164 ? 11.977 -6.223 -5.664 1 98.62 164 GLN B N 1
ATOM 2629 C CA . GLN B 1 164 ? 10.789 -5.633 -6.277 1 98.62 164 GLN B CA 1
ATOM 2630 C C . GLN B 1 164 ? 11.047 -5.262 -7.734 1 98.62 164 GLN B C 1
ATOM 2632 O O . GLN B 1 164 ? 12.133 -4.777 -8.078 1 98.62 164 GLN B O 1
ATOM 2637 N N . ILE B 1 165 ? 10.055 -5.496 -8.602 1 98.56 165 ILE B N 1
ATOM 2638 C CA . ILE B 1 165 ? 10.07 -4.977 -9.969 1 98.56 165 ILE B CA 1
ATOM 2639 C C . ILE B 1 165 ? 8.695 -4.422 -10.328 1 98.56 165 ILE B C 1
ATOM 2641 O O . ILE B 1 165 ? 7.691 -4.785 -9.711 1 98.56 165 ILE B O 1
ATOM 2645 N N . ASN B 1 166 ? 8.68 -3.555 -11.258 1 98.5 166 ASN B N 1
ATOM 2646 C CA . ASN B 1 166 ? 7.438 -3.088 -11.859 1 98.5 166 ASN B CA 1
ATOM 2647 C C . ASN B 1 166 ? 7.188 -3.748 -13.211 1 98.5 166 ASN B C 1
ATOM 2649 O O . ASN B 1 166 ? 8.07 -3.76 -14.078 1 98.5 166 ASN B O 1
ATOM 2653 N N . LEU B 1 167 ? 6.062 -4.344 -13.344 1 98.69 167 LEU B N 1
ATOM 2654 C CA . LEU B 1 167 ? 5.566 -4.828 -14.625 1 98.69 167 LEU B CA 1
ATOM 2655 C C . LEU B 1 167 ? 4.555 -3.855 -15.219 1 98.69 167 LEU B C 1
ATOM 2657 O O . LEU B 1 167 ? 3.799 -3.215 -14.492 1 98.69 167 LEU B O 1
ATOM 2661 N N . ILE B 1 168 ? 4.566 -3.762 -16.547 1 98.5 168 ILE B N 1
ATOM 2662 C CA . ILE B 1 168 ? 3.674 -2.818 -17.219 1 98.5 168 ILE B CA 1
ATOM 2663 C C . ILE B 1 168 ? 2.471 -3.564 -17.797 1 98.5 168 ILE B C 1
ATOM 2665 O O . ILE B 1 168 ? 2.627 -4.453 -18.625 1 98.5 168 ILE B O 1
ATOM 2669 N N . GLY B 1 169 ? 1.281 -3.311 -17.234 1 98 169 GLY B N 1
ATOM 2670 C CA . GLY B 1 169 ? 0.04 -3.725 -17.859 1 98 169 GLY B CA 1
ATOM 2671 C C . GLY B 1 169 ? -0.501 -2.699 -18.844 1 98 169 GLY B C 1
ATOM 2672 O O . GLY B 1 169 ? -0.712 -1.54 -18.484 1 98 169 GLY B O 1
ATOM 2673 N N . GLN B 1 170 ? -0.81 -3.119 -19.938 1 95.31 170 GLN B N 1
ATOM 2674 C CA . GLN B 1 170 ? -1.184 -2.189 -21 1 95.31 170 GLN B CA 1
ATOM 2675 C C . GLN B 1 170 ? -2.684 -1.904 -20.969 1 95.31 170 GLN B C 1
ATOM 2677 O O . GLN B 1 170 ? -3.482 -2.789 -20.656 1 95.31 170 GLN B O 1
ATOM 2682 N N . PHE B 1 171 ? -3.006 -0.695 -21.406 1 94.25 171 PHE B N 1
ATOM 2683 C CA . PHE B 1 171 ? -4.387 -0.241 -21.531 1 94.25 171 PHE B CA 1
ATOM 2684 C C . PHE B 1 171 ? -5.07 -0.874 -22.734 1 94.25 171 PHE B C 1
ATOM 2686 O O . PHE B 1 171 ? -4.441 -1.072 -23.766 1 94.25 171 PHE B O 1
#

Secondary structure (DSSP, 8-state):
-EEE-SSGGGBPPGGGTTT--GGGEETTEE--PPPEEEESPPTT--EEEEEEEEGGGHHHHSS-EEEEEEEEEE--SSEEEEPTTGGG-TTS--EE---GGG-TTSSS--GGGTTS------SSS-EEEEEEEEEESS-----TT--HHHHHHHHTTTEEEEEEEEEEE--/-EEE-SSGGGBPPGGGTTT--GGGEETTEE--PPPEEEESPPTT--EEEEEEEEGGGHHHHSS-EEEEEEEEEE--SSEEEEPTTGGG-TTS--EE---GGG-TTSSS--GGGTTS------SSS-EEEEEEEEEESS-----TT--HHHHHHHHTTTEEEEEEEEEEE--